Protein AF-A0A6J1QFR0-F1 (afdb_monomer_lite)

Structure (mmCIF, N/CA/C/O backbone):
data_AF-A0A6J1QFR0-F1
#
_entry.id   AF-A0A6J1QFR0-F1
#
loop_
_atom_site.group_PDB
_atom_site.id
_atom_site.type_symbol
_atom_site.label_atom_id
_atom_site.label_alt_id
_atom_site.label_comp_id
_atom_site.label_asym_id
_atom_site.label_entity_id
_atom_site.label_seq_id
_atom_site.pdbx_PDB_ins_code
_atom_site.Cartn_x
_atom_site.Cartn_y
_atom_site.Cartn_z
_atom_site.occupancy
_atom_site.B_iso_or_equiv
_atom_site.auth_seq_id
_atom_site.auth_comp_id
_atom_site.auth_asym_id
_atom_site.auth_atom_id
_atom_site.pdbx_PDB_model_num
ATOM 1 N N . ASP A 1 1 ? -15.006 -17.457 -10.671 1.00 64.94 1 ASP A N 1
ATOM 2 C CA . ASP A 1 1 ? -14.965 -17.081 -12.100 1.00 64.94 1 ASP A CA 1
ATOM 3 C C . ASP A 1 1 ? -15.641 -15.710 -12.279 1.00 64.94 1 ASP A C 1
ATOM 5 O O . ASP A 1 1 ? -16.395 -15.329 -11.389 1.00 64.94 1 ASP A O 1
ATOM 9 N N . PHE A 1 2 ? -15.383 -14.956 -13.356 1.00 66.06 2 PHE A N 1
ATOM 10 C CA . PHE A 1 2 ? -16.114 -13.715 -13.685 1.00 66.06 2 PHE A CA 1
ATOM 11 C C . PHE A 1 2 ? -17.615 -13.991 -13.832 1.00 66.06 2 PHE A C 1
ATOM 13 O O . PHE A 1 2 ? -18.441 -13.252 -13.300 1.00 66.06 2 PHE A O 1
ATOM 20 N N . ILE A 1 3 ? -17.955 -15.120 -14.464 1.00 67.00 3 ILE A N 1
ATOM 21 C CA . ILE A 1 3 ? -19.338 -15.596 -14.594 1.00 67.00 3 ILE A CA 1
ATOM 22 C C . ILE A 1 3 ? -19.947 -15.860 -13.208 1.00 67.00 3 ILE A C 1
ATOM 24 O O . ILE A 1 3 ? -21.065 -15.432 -12.932 1.00 67.00 3 ILE A O 1
ATOM 28 N N . ASP A 1 4 ? -19.201 -16.489 -12.295 1.00 65.88 4 ASP A N 1
ATOM 29 C CA . ASP A 1 4 ? -19.689 -16.717 -10.929 1.00 65.88 4 ASP A CA 1
ATOM 30 C C . ASP A 1 4 ? -19.917 -15.410 -10.165 1.00 65.88 4 ASP A C 1
ATOM 32 O O . ASP A 1 4 ? -20.894 -15.321 -9.421 1.00 65.88 4 ASP A O 1
ATOM 36 N N . TRP A 1 5 ? -19.039 -14.411 -10.337 1.00 73.94 5 TRP A N 1
ATOM 37 C CA . TRP A 1 5 ? -19.207 -13.107 -9.694 1.00 73.94 5 TRP A CA 1
ATOM 38 C C . TRP A 1 5 ? -20.457 -12.394 -10.213 1.00 73.94 5 TRP A C 1
ATOM 40 O O . TRP A 1 5 ? -21.237 -11.927 -9.393 1.00 73.94 5 TRP A O 1
ATOM 50 N N . ILE A 1 6 ? -20.720 -12.410 -11.527 1.00 69.31 6 ILE A N 1
ATOM 51 C CA . ILE A 1 6 ? -21.961 -11.856 -12.106 1.00 69.31 6 ILE A CA 1
ATOM 52 C C . ILE A 1 6 ? -23.209 -12.453 -11.441 1.00 69.31 6 ILE A C 1
ATOM 54 O O . ILE A 1 6 ? -24.205 -11.760 -11.241 1.00 69.31 6 ILE A O 1
ATOM 58 N N . HIS A 1 7 ? -23.177 -13.745 -11.110 1.00 67.81 7 HIS A N 1
ATOM 59 C CA . HIS A 1 7 ? -24.332 -14.433 -10.537 1.00 67.81 7 HIS A CA 1
ATOM 60 C C . HIS A 1 7 ? -24.460 -14.299 -9.015 1.00 67.81 7 HIS A C 1
ATOM 62 O O . HIS A 1 7 ? -25.572 -14.405 -8.497 1.00 67.81 7 HIS A O 1
ATOM 68 N N . HIS A 1 8 ? -23.357 -14.094 -8.290 1.00 70.50 8 HIS A N 1
ATOM 69 C CA . HIS A 1 8 ? -23.341 -14.199 -6.825 1.00 70.50 8 HIS A CA 1
ATOM 70 C C . HIS A 1 8 ? -22.800 -12.965 -6.102 1.00 70.50 8 HIS A C 1
ATOM 72 O O . HIS A 1 8 ? -22.813 -12.956 -4.868 1.00 70.50 8 HIS A O 1
ATOM 78 N N . ASP A 1 9 ? -22.305 -11.958 -6.828 1.00 65.00 9 ASP A N 1
ATOM 79 C CA . ASP A 1 9 ? -21.689 -10.743 -6.279 1.00 65.00 9 ASP A CA 1
ATOM 80 C C . ASP A 1 9 ? -20.560 -11.044 -5.272 1.00 65.00 9 ASP A C 1
ATOM 82 O O . ASP A 1 9 ? -20.284 -10.275 -4.348 1.00 65.00 9 ASP A O 1
ATOM 86 N N . LYS A 1 10 ? -19.932 -12.218 -5.404 1.00 62.59 10 LYS A N 1
ATOM 87 C CA . LYS A 1 10 ? -18.920 -12.731 -4.480 1.00 62.59 10 LYS A CA 1
ATOM 88 C C . LYS A 1 10 ? -17.806 -13.419 -5.240 1.00 62.59 10 LYS A C 1
ATOM 90 O O . LYS A 1 10 ? -18.039 -14.294 -6.070 1.00 62.59 10 LYS A O 1
ATOM 95 N N . ILE A 1 11 ? -16.577 -13.078 -4.877 1.00 60.84 11 ILE A N 1
ATOM 96 C CA . ILE A 1 11 ? -15.391 -13.796 -5.328 1.00 60.84 11 ILE A CA 1
ATOM 97 C C . ILE A 1 11 ? -15.247 -15.057 -4.462 1.00 60.84 11 ILE A C 1
ATOM 99 O O . ILE A 1 11 ? -14.782 -14.994 -3.325 1.00 60.84 11 ILE A O 1
ATOM 103 N N . ILE A 1 12 ? -15.672 -16.212 -4.981 1.00 55.75 12 ILE A N 1
ATOM 104 C CA . ILE A 1 12 ? -15.505 -17.507 -4.308 1.00 55.75 12 ILE A CA 1
ATOM 105 C C . ILE A 1 12 ? -14.224 -18.164 -4.830 1.00 55.75 12 ILE A C 1
ATOM 107 O O . ILE A 1 12 ? -14.178 -18.633 -5.965 1.00 55.75 12 ILE A O 1
ATOM 111 N N . PHE A 1 13 ? -13.190 -18.231 -3.990 1.00 53.62 13 PHE A N 1
ATOM 112 C CA . PHE A 1 13 ? -12.059 -19.136 -4.196 1.00 53.62 13 PHE A CA 1
ATOM 113 C C . PHE A 1 13 ? -12.099 -20.216 -3.119 1.00 53.62 13 PHE A C 1
ATOM 115 O O . PHE A 1 13 ? -12.084 -19.921 -1.925 1.00 53.62 13 PHE A O 1
ATOM 122 N N . THR A 1 14 ? -12.162 -21.478 -3.541 1.00 46.12 14 THR A N 1
ATOM 123 C CA . THR A 1 14 ? -11.972 -22.627 -2.654 1.00 46.12 14 THR A CA 1
ATOM 124 C C . THR A 1 14 ? -10.563 -22.556 -2.081 1.00 46.12 14 THR A C 1
ATOM 126 O O . THR A 1 14 ? -9.591 -22.627 -2.831 1.00 46.12 14 THR A O 1
ATOM 129 N N . SER A 1 15 ? -10.457 -22.384 -0.764 1.00 40.28 15 SER A N 1
ATOM 130 C CA . SER A 1 15 ? -9.191 -22.430 -0.039 1.00 40.28 15 SER A CA 1
ATOM 131 C C . SER A 1 15 ? -8.576 -23.816 -0.207 1.00 40.28 15 SER A C 1
ATOM 133 O O . SER A 1 15 ? -8.987 -24.762 0.467 1.00 40.28 15 SER A O 1
ATOM 135 N N . ALA A 1 16 ? -7.632 -23.945 -1.128 1.00 40.75 16 ALA A N 1
ATOM 136 C CA . ALA A 1 16 ? -6.853 -25.152 -1.284 1.00 40.75 16 ALA A CA 1
ATOM 137 C C . ALA A 1 16 ? -5.474 -24.929 -0.647 1.00 40.75 16 ALA A C 1
ATOM 139 O O . ALA A 1 16 ? -4.869 -23.859 -0.723 1.00 40.75 16 ALA A O 1
ATOM 140 N N . THR A 1 17 ? -5.090 -25.913 0.151 1.00 40.06 17 THR A N 1
ATOM 141 C CA . THR A 1 17 ? -4.096 -25.868 1.221 1.00 40.06 17 THR A CA 1
ATOM 142 C C . THR A 1 17 ? -2.681 -26.218 0.741 1.00 40.06 17 THR A C 1
ATOM 144 O O . THR A 1 17 ? -1.880 -26.721 1.530 1.00 40.06 17 THR A O 1
ATOM 147 N N . SER A 1 18 ? -2.321 -25.938 -0.521 1.00 41.81 18 SER A N 1
ATOM 148 C CA . SER A 1 18 ? -0.944 -26.108 -1.019 1.00 41.81 18 SER A CA 1
ATOM 149 C C . SER A 1 18 ? -0.271 -24.767 -1.376 1.00 41.81 18 SER A C 1
ATOM 151 O O . SER A 1 18 ? -0.534 -24.111 -2.381 1.00 41.81 18 SER A O 1
ATOM 153 N N . TYR A 1 19 ? 0.644 -24.353 -0.500 1.00 50.59 19 TYR A N 1
ATOM 154 C CA . TYR A 1 19 ? 1.119 -22.977 -0.282 1.00 50.59 19 TYR A CA 1
ATOM 155 C C . TYR A 1 19 ? 2.049 -22.343 -1.347 1.00 50.59 19 TYR A C 1
ATOM 157 O O . TYR A 1 19 ? 2.830 -21.464 -1.015 1.00 50.59 19 TYR A O 1
ATOM 165 N N . ASN A 1 20 ? 2.041 -22.755 -2.620 1.00 57.22 20 ASN A N 1
ATOM 166 C CA . ASN A 1 20 ? 2.814 -21.996 -3.629 1.00 57.22 20 ASN A CA 1
ATOM 167 C C . ASN A 1 20 ? 2.225 -22.079 -5.037 1.00 57.22 20 ASN A C 1
ATOM 169 O O . ASN A 1 20 ? 2.017 -21.058 -5.679 1.00 57.22 20 ASN A O 1
ATOM 173 N N . ILE A 1 21 ? 1.903 -23.281 -5.521 1.00 57.94 21 ILE A N 1
ATOM 174 C CA . ILE A 1 21 ? 1.356 -23.449 -6.879 1.00 57.94 21 ILE A CA 1
ATOM 175 C C . ILE A 1 21 ? -0.097 -22.965 -6.948 1.00 57.94 21 ILE A C 1
ATOM 177 O O . ILE A 1 21 ? -0.488 -22.320 -7.918 1.00 57.94 21 ILE A O 1
ATOM 181 N N . GLU A 1 22 ? -0.904 -23.243 -5.922 1.00 65.94 22 GLU A N 1
ATOM 182 C CA . GLU A 1 22 ? -2.290 -22.763 -5.873 1.00 65.94 22 GLU A CA 1
ATOM 183 C C . GLU A 1 22 ? -2.374 -21.262 -5.604 1.00 65.94 22 GLU A C 1
ATOM 185 O O . GLU A 1 22 ? -3.266 -20.604 -6.130 1.00 65.94 22 GLU A O 1
ATOM 190 N N . GLU A 1 23 ? -1.414 -20.706 -4.865 1.00 67.62 23 GLU A N 1
ATOM 191 C CA . GLU A 1 23 ? -1.298 -19.266 -4.632 1.00 67.62 23 GLU A CA 1
ATOM 192 C C . GLU A 1 23 ? -0.946 -18.509 -5.921 1.00 67.62 23 GLU A C 1
ATOM 194 O O . GLU A 1 23 ? -1.612 -17.531 -6.250 1.00 67.62 23 GLU A O 1
ATOM 199 N N . ILE A 1 24 ? 0.024 -19.003 -6.701 1.00 64.88 24 ILE A N 1
ATOM 200 C CA . ILE A 1 24 ? 0.378 -18.425 -8.010 1.00 64.88 24 ILE A CA 1
ATOM 201 C C . ILE A 1 24 ? -0.811 -18.517 -8.973 1.00 64.88 24 ILE A C 1
ATOM 203 O O . ILE A 1 24 ? -1.228 -17.513 -9.539 1.00 64.88 24 ILE A O 1
ATOM 207 N N . ARG A 1 25 ? -1.444 -19.694 -9.090 1.00 74.75 25 ARG A N 1
ATOM 208 C CA . ARG A 1 25 ? -2.638 -19.855 -9.942 1.00 74.75 25 ARG A CA 1
ATOM 209 C C . ARG A 1 25 ? -3.805 -18.982 -9.484 1.00 74.75 25 ARG A C 1
ATOM 211 O O . ARG A 1 25 ? -4.612 -18.561 -10.310 1.00 74.75 25 ARG A O 1
ATOM 218 N N . SER A 1 26 ? -3.931 -18.751 -8.180 1.00 80.00 26 SER A N 1
ATOM 219 C CA . SER A 1 26 ? -4.907 -17.820 -7.616 1.00 80.00 26 SER A CA 1
ATOM 220 C C . SER A 1 26 ? -4.595 -16.385 -8.032 1.00 80.00 26 SER A C 1
ATOM 222 O O . SER A 1 26 ? -5.522 -15.663 -8.391 1.00 80.00 26 SER A O 1
ATOM 224 N N . LEU A 1 27 ? -3.326 -15.973 -7.988 1.00 86.94 27 LEU A N 1
ATOM 225 C CA . LEU A 1 27 ? -2.907 -14.637 -8.398 1.00 86.94 27 LEU A CA 1
ATOM 226 C C . LEU A 1 27 ? -3.157 -14.410 -9.890 1.00 86.94 27 LEU A C 1
ATOM 228 O O . LEU A 1 27 ? -3.864 -13.467 -10.224 1.00 86.94 27 LEU A O 1
ATOM 232 N N . ASP A 1 28 ? -2.685 -15.299 -10.767 1.00 87.56 28 ASP A N 1
ATOM 233 C CA . ASP A 1 28 ? -2.874 -15.165 -12.222 1.00 87.56 28 ASP A CA 1
ATOM 234 C C . ASP A 1 28 ? -4.357 -15.004 -12.577 1.00 87.56 28 ASP A C 1
ATOM 236 O O . ASP A 1 28 ? -4.750 -14.138 -13.356 1.00 87.56 28 ASP A O 1
ATOM 240 N N . ARG A 1 29 ? -5.219 -15.804 -11.934 1.00 88.19 29 ARG A N 1
ATOM 241 C CA . ARG A 1 29 ? -6.674 -15.704 -12.097 1.00 88.19 29 ARG A CA 1
ATOM 242 C C . ARG A 1 29 ? -7.230 -14.370 -11.610 1.00 88.19 29 ARG A C 1
ATOM 244 O O . ARG A 1 29 ? -8.148 -13.857 -12.241 1.00 88.19 29 ARG A O 1
ATOM 251 N N . LEU A 1 30 ? -6.728 -13.834 -10.497 1.00 90.12 30 LEU A N 1
ATOM 252 C CA . LEU A 1 30 ? -7.142 -12.524 -9.990 1.00 90.12 30 LEU A CA 1
ATOM 253 C C . LEU A 1 30 ? -6.718 -11.396 -10.932 1.00 90.12 30 LEU A C 1
ATOM 255 O O . LEU A 1 30 ? -7.505 -10.478 -11.136 1.00 90.12 30 LEU A O 1
ATOM 259 N N . LEU A 1 31 ? -5.525 -11.475 -11.523 1.00 93.69 31 LEU A N 1
ATOM 260 C CA . LEU A 1 31 ? -5.036 -10.475 -12.475 1.00 93.69 31 LEU A CA 1
ATOM 261 C C . LEU A 1 31 ? -5.840 -10.502 -13.781 1.00 93.69 31 LEU A C 1
ATOM 263 O O . LEU A 1 31 ? -6.315 -9.456 -14.210 1.00 93.69 31 LEU A O 1
ATOM 267 N N . ILE A 1 32 ? -6.123 -11.688 -14.330 1.00 93.38 32 ILE A N 1
ATOM 268 C CA . ILE A 1 32 ? -7.016 -11.831 -15.497 1.00 93.38 32 ILE A CA 1
ATOM 269 C C . ILE A 1 32 ? -8.414 -11.291 -15.175 1.00 93.38 32 ILE A C 1
ATOM 271 O O . ILE A 1 32 ? -9.036 -10.593 -15.974 1.00 93.38 32 ILE A O 1
ATOM 275 N N . LEU A 1 33 ? -8.933 -11.601 -13.984 1.00 92.88 33 LEU A N 1
ATOM 276 C CA . LEU A 1 33 ? -10.232 -11.095 -13.551 1.00 92.88 33 LEU A CA 1
ATOM 277 C C . LEU A 1 33 ? -10.226 -9.565 -13.412 1.00 92.88 33 LEU A C 1
ATOM 279 O O . LEU A 1 33 ? -11.239 -8.932 -13.704 1.00 92.88 33 LEU A O 1
ATOM 283 N N . LEU A 1 34 ? -9.097 -8.976 -13.007 1.00 95.19 34 LEU A N 1
ATOM 284 C CA . LEU A 1 34 ? -8.917 -7.531 -12.922 1.00 95.19 34 LEU A CA 1
ATOM 285 C C . LEU A 1 34 ? -8.986 -6.891 -14.310 1.00 95.19 34 LEU A C 1
ATOM 287 O O . LEU A 1 34 ? -9.763 -5.957 -14.499 1.00 95.19 34 LEU A O 1
ATOM 291 N N . GLU A 1 35 ? -8.262 -7.436 -15.287 1.00 96.19 35 GLU A N 1
ATOM 292 C CA . GLU A 1 35 ? -8.309 -6.984 -16.684 1.00 96.19 35 GLU A CA 1
ATOM 293 C C . GLU A 1 35 ? -9.733 -7.045 -17.247 1.00 96.19 35 GLU A C 1
ATOM 295 O O . GLU A 1 35 ? -10.229 -6.060 -17.796 1.00 96.19 35 GLU A O 1
ATOM 300 N N . LEU A 1 36 ? -10.427 -8.173 -17.047 1.00 94.75 36 LEU A N 1
ATOM 301 C CA . LEU A 1 36 ? -11.819 -8.331 -17.474 1.00 94.75 36 LEU A CA 1
ATOM 302 C C . LEU A 1 36 ? -12.739 -7.328 -16.771 1.00 94.75 36 LEU A C 1
ATOM 304 O O . LEU A 1 36 ? -13.590 -6.721 -17.416 1.00 94.75 36 LEU A O 1
ATOM 308 N N . SER A 1 37 ? -12.566 -7.113 -15.466 1.00 93.94 37 SER A N 1
ATOM 309 C CA . SER A 1 37 ? -13.388 -6.154 -14.721 1.00 93.94 37 SER A CA 1
ATOM 310 C C . SER A 1 37 ? -13.214 -4.719 -15.218 1.00 93.94 37 SER A C 1
ATOM 312 O O . SER A 1 37 ? -14.202 -3.994 -15.306 1.00 93.94 37 SER A O 1
ATOM 314 N N . VAL A 1 38 ? -12.003 -4.326 -15.625 1.00 95.12 38 VAL A N 1
ATOM 315 C CA . VAL A 1 38 ? -11.746 -3.026 -16.264 1.00 95.12 38 VAL A CA 1
ATOM 316 C C . VAL A 1 38 ? -12.360 -2.972 -17.659 1.00 95.12 38 VAL A C 1
ATOM 318 O O . VAL A 1 38 ? -13.050 -2.006 -17.981 1.00 95.12 38 VAL A O 1
ATOM 321 N N . LEU A 1 39 ? -12.182 -4.024 -18.465 1.00 95.69 39 LEU A N 1
ATOM 322 C CA . LEU A 1 39 ? -12.746 -4.118 -19.815 1.00 95.69 39 LEU A CA 1
ATOM 323 C C . LEU A 1 39 ? -14.277 -3.982 -19.816 1.00 95.69 39 LEU A C 1
ATOM 325 O O . LEU A 1 39 ? -14.842 -3.326 -20.690 1.00 95.69 39 LEU A O 1
ATOM 329 N N . PHE A 1 40 ? -14.941 -4.581 -18.827 1.00 94.19 40 PHE A N 1
ATOM 330 C CA . PHE A 1 40 ? -16.393 -4.530 -18.652 1.00 94.19 40 PHE A CA 1
ATOM 331 C C . PHE A 1 40 ? -16.865 -3.413 -17.703 1.00 94.19 40 PHE A C 1
ATOM 333 O O . PHE A 1 40 ? -18.031 -3.418 -17.311 1.00 94.19 40 PHE A O 1
ATOM 340 N N . ALA A 1 41 ? -15.994 -2.466 -17.328 1.00 93.56 41 ALA A N 1
ATOM 341 C CA . ALA A 1 41 ? -16.311 -1.314 -16.471 1.00 93.56 41 ALA A CA 1
ATOM 342 C C . ALA A 1 41 ? -17.058 -1.687 -15.170 1.00 93.56 41 ALA A C 1
ATOM 344 O O . ALA A 1 41 ? -18.069 -1.093 -14.795 1.00 93.56 41 ALA A O 1
ATOM 345 N N . THR A 1 42 ? -16.582 -2.733 -14.498 1.00 93.38 42 THR A N 1
ATOM 346 C CA . THR A 1 42 ? -17.202 -3.306 -13.302 1.00 93.38 42 THR A CA 1
ATOM 347 C C . THR A 1 42 ? -16.511 -2.794 -12.033 1.00 93.38 42 THR A C 1
ATOM 349 O O . THR A 1 42 ? -15.739 -3.514 -11.399 1.00 93.38 42 THR A O 1
ATOM 352 N N . ASP A 1 43 ? -16.805 -1.552 -11.639 1.00 91.94 43 ASP A N 1
ATOM 353 C CA . ASP A 1 43 ? -16.107 -0.842 -10.547 1.00 91.94 43 ASP A CA 1
ATOM 354 C C . ASP A 1 43 ? -16.079 -1.607 -9.216 1.00 91.94 43 ASP A C 1
ATOM 356 O O . ASP A 1 43 ? -15.043 -1.687 -8.558 1.00 91.94 43 ASP A O 1
ATOM 360 N N . LYS A 1 44 ? -17.200 -2.232 -8.837 1.00 90.94 44 LYS A N 1
ATOM 361 C CA . LYS A 1 44 ? -17.295 -3.031 -7.604 1.00 90.94 44 LYS A CA 1
ATOM 362 C C . LYS A 1 44 ? -16.337 -4.226 -7.620 1.00 90.94 44 LYS A C 1
ATOM 364 O O . LYS A 1 44 ? -15.697 -4.516 -6.617 1.00 90.94 44 LYS A O 1
ATOM 369 N N . LEU A 1 45 ? -16.209 -4.899 -8.764 1.00 90.44 45 LEU A N 1
ATOM 370 C CA . LEU A 1 45 ? -15.297 -6.030 -8.908 1.00 90.44 45 LEU A CA 1
ATOM 371 C C . LEU A 1 45 ? -13.833 -5.568 -8.895 1.00 90.44 45 LEU A C 1
ATOM 373 O O . LEU A 1 45 ? -13.003 -6.214 -8.260 1.00 90.44 45 LEU A O 1
ATOM 377 N N . ILE A 1 46 ? -13.526 -4.430 -9.528 1.00 93.94 46 ILE A N 1
ATOM 378 C CA . ILE A 1 46 ? -12.196 -3.804 -9.449 1.00 93.94 46 ILE A CA 1
ATOM 379 C C . ILE A 1 46 ? -11.841 -3.521 -7.983 1.00 93.94 46 ILE A C 1
ATOM 381 O O . ILE A 1 46 ? -10.727 -3.821 -7.543 1.00 93.94 46 ILE A O 1
ATOM 385 N N . GLU A 1 47 ? -12.788 -2.980 -7.211 1.00 92.69 47 GLU A N 1
ATOM 386 C CA . GLU A 1 47 ? -12.604 -2.703 -5.788 1.00 92.69 47 GLU A CA 1
ATOM 387 C C . GLU A 1 47 ? -12.378 -3.985 -4.969 1.00 92.69 47 GLU A C 1
ATOM 389 O O . GLU A 1 47 ? -11.426 -4.041 -4.183 1.00 92.69 47 GLU A O 1
ATOM 394 N N . ASP A 1 48 ? -13.207 -5.013 -5.173 1.00 89.19 48 ASP A N 1
ATOM 395 C CA . ASP A 1 48 ? -13.115 -6.299 -4.471 1.00 89.19 48 ASP A CA 1
ATOM 396 C C . ASP A 1 48 ? -11.771 -6.998 -4.743 1.00 89.19 48 ASP A C 1
ATOM 398 O O . ASP A 1 48 ? -11.122 -7.512 -3.825 1.00 89.19 48 ASP A O 1
ATOM 402 N N . ILE A 1 49 ? -11.317 -6.996 -6.002 1.00 92.12 49 ILE A N 1
ATOM 403 C CA . ILE A 1 49 ? -10.022 -7.576 -6.383 1.00 92.12 49 ILE A CA 1
ATOM 404 C C . ILE A 1 49 ? -8.878 -6.755 -5.790 1.00 92.12 49 ILE A C 1
ATOM 406 O O . ILE A 1 49 ? -7.936 -7.335 -5.251 1.00 92.12 49 ILE A O 1
ATOM 410 N N . THR A 1 50 ? -8.964 -5.423 -5.834 1.00 93.75 50 THR A N 1
ATOM 411 C CA . THR A 1 50 ? -7.945 -4.538 -5.247 1.00 93.75 50 THR A CA 1
ATOM 412 C C . THR A 1 50 ? -7.794 -4.786 -3.745 1.00 93.75 50 THR A C 1
ATOM 414 O O . THR A 1 50 ? -6.672 -4.948 -3.265 1.00 93.75 50 THR A O 1
ATOM 417 N N . ASP A 1 51 ? -8.904 -4.889 -3.003 1.00 90.06 51 ASP A N 1
ATOM 418 C CA . ASP A 1 51 ? -8.891 -5.207 -1.566 1.00 90.06 51 ASP A CA 1
ATOM 419 C C . ASP A 1 51 ? -8.289 -6.598 -1.306 1.00 90.06 51 ASP A C 1
ATOM 421 O O . ASP A 1 51 ? -7.471 -6.777 -0.399 1.00 90.06 51 ASP A O 1
ATOM 425 N N . ARG A 1 52 ? -8.615 -7.587 -2.148 1.00 88.69 52 ARG A N 1
ATOM 426 C CA . ARG A 1 52 ? -8.047 -8.936 -2.037 1.00 88.69 52 ARG A CA 1
ATOM 427 C C . ARG A 1 52 ? -6.537 -8.956 -2.285 1.00 88.69 52 ARG A C 1
ATOM 429 O O . ARG A 1 52 ? -5.819 -9.632 -1.543 1.00 88.69 52 ARG A O 1
ATOM 436 N N . LEU A 1 53 ? -6.063 -8.234 -3.300 1.00 92.50 53 LEU A N 1
ATOM 437 C CA . LEU A 1 53 ? -4.641 -8.108 -3.621 1.00 92.50 53 LEU A CA 1
ATOM 438 C C . LEU A 1 53 ? -3.885 -7.402 -2.492 1.00 92.50 53 LEU A C 1
ATOM 440 O O . LEU A 1 53 ? -2.859 -7.919 -2.051 1.00 92.50 53 LEU A O 1
ATOM 444 N N . GLU A 1 54 ? -4.420 -6.295 -1.962 1.00 91.88 54 GLU A N 1
ATOM 445 C CA . GLU A 1 54 ? -3.811 -5.565 -0.841 1.00 91.88 54 GLU A CA 1
ATOM 446 C C . GLU A 1 54 ? -3.610 -6.462 0.389 1.00 91.88 54 GLU A C 1
ATOM 448 O O . GLU A 1 54 ? -2.564 -6.412 1.037 1.00 91.88 54 GLU A O 1
ATOM 453 N N . ARG A 1 55 ? -4.598 -7.306 0.707 1.00 86.69 55 ARG A N 1
ATOM 454 C CA . ARG A 1 55 ? -4.565 -8.166 1.901 1.00 86.69 55 ARG A CA 1
ATOM 455 C C . ARG A 1 55 ? -3.628 -9.364 1.793 1.00 86.69 55 ARG A C 1
ATOM 457 O O . ARG A 1 55 ? -3.186 -9.858 2.826 1.00 86.69 55 ARG A O 1
ATOM 464 N N . HIS A 1 56 ? -3.395 -9.883 0.588 1.00 84.62 56 HIS A N 1
ATOM 465 C CA . HIS A 1 56 ? -2.812 -11.223 0.438 1.00 84.62 56 HIS A CA 1
ATOM 466 C C . HIS A 1 56 ? -1.643 -11.322 -0.538 1.00 84.62 56 HIS A C 1
ATOM 468 O O . HIS A 1 56 ? -0.845 -12.240 -0.396 1.00 84.62 56 HIS A O 1
ATOM 474 N N . PHE A 1 57 ? -1.512 -10.403 -1.496 1.00 85.75 57 PHE A N 1
ATOM 475 C CA . PHE A 1 57 ? -0.564 -10.548 -2.607 1.00 85.75 57 PHE A CA 1
ATOM 476 C C . PHE A 1 57 ? 0.463 -9.408 -2.703 1.00 85.75 57 PHE A C 1
ATOM 478 O O . PHE A 1 57 ? 1.297 -9.409 -3.605 1.00 85.75 57 PHE A O 1
ATOM 485 N N . MET A 1 58 ? 0.480 -8.482 -1.735 1.00 89.62 58 MET A N 1
ATOM 486 C CA . MET A 1 58 ? 1.475 -7.402 -1.598 1.00 89.62 58 MET A CA 1
ATOM 487 C C . MET A 1 58 ? 2.836 -7.900 -1.069 1.00 89.62 58 MET A C 1
ATOM 489 O O . MET A 1 58 ? 3.375 -7.408 -0.076 1.00 89.62 58 MET A O 1
ATOM 493 N N . SER A 1 59 ? 3.392 -8.917 -1.728 1.00 90.62 59 SER A N 1
ATOM 494 C CA . SER A 1 59 ? 4.694 -9.522 -1.430 1.00 90.62 59 SER A CA 1
ATOM 495 C C . SER A 1 59 ? 5.732 -9.132 -2.496 1.00 90.62 59 SER A C 1
ATOM 497 O O . SER A 1 59 ? 5.366 -9.063 -3.672 1.00 90.62 59 SER A O 1
ATOM 499 N N . PRO A 1 60 ? 7.026 -8.951 -2.143 1.00 93.69 60 PRO A N 1
ATOM 500 C CA . PRO A 1 60 ? 8.102 -8.624 -3.085 1.00 93.69 60 PRO A CA 1
ATOM 501 C C . PRO A 1 60 ? 8.151 -9.527 -4.316 1.00 93.69 60 PRO A C 1
ATOM 503 O O . PRO A 1 60 ? 8.494 -9.074 -5.400 1.00 93.69 60 PRO A O 1
ATOM 506 N N . LYS A 1 61 ? 7.736 -10.788 -4.160 1.00 91.94 61 LYS A N 1
ATOM 507 C CA . LYS A 1 61 ? 7.709 -11.786 -5.230 1.00 91.94 61 LYS A CA 1
ATOM 508 C C . LYS A 1 61 ? 6.826 -11.401 -6.425 1.00 91.94 61 LYS A C 1
ATOM 510 O O . LYS A 1 61 ? 7.146 -11.800 -7.533 1.00 91.94 61 LYS A O 1
ATOM 515 N N . TYR A 1 62 ? 5.726 -10.680 -6.201 1.00 92.00 62 TYR A N 1
ATOM 516 C CA . TYR A 1 62 ? 4.695 -10.429 -7.225 1.00 92.00 62 TYR A CA 1
ATOM 517 C C . TYR A 1 62 ? 4.421 -8.941 -7.467 1.00 92.00 62 TYR A C 1
ATOM 519 O O . TYR A 1 62 ? 3.698 -8.563 -8.385 1.00 92.00 62 TYR A O 1
ATOM 527 N N . VAL A 1 63 ? 4.943 -8.077 -6.600 1.00 95.88 63 VAL A N 1
ATOM 528 C CA . VAL A 1 63 ? 4.527 -6.676 -6.524 1.00 95.88 63 VAL A CA 1
ATOM 529 C C . VAL A 1 63 ? 4.884 -5.862 -7.771 1.00 95.88 63 VAL A C 1
ATOM 531 O O . VAL A 1 63 ? 4.134 -4.954 -8.125 1.00 95.88 63 VAL A O 1
ATOM 534 N N . ILE A 1 64 ? 5.985 -6.189 -8.458 1.00 97.06 64 ILE A N 1
ATOM 535 C CA . ILE A 1 64 ? 6.370 -5.506 -9.700 1.00 97.06 64 ILE A CA 1
ATOM 536 C C . ILE A 1 64 ? 5.328 -5.776 -10.790 1.00 97.06 64 ILE A C 1
ATOM 538 O O . ILE A 1 64 ? 4.846 -4.828 -11.405 1.00 97.06 64 ILE A O 1
ATOM 542 N N . ASP A 1 65 ? 4.908 -7.029 -10.962 1.00 95.44 65 ASP A N 1
ATOM 543 C CA . ASP A 1 65 ? 3.911 -7.404 -11.971 1.00 95.44 65 ASP A CA 1
ATOM 544 C C . ASP A 1 65 ? 2.558 -6.747 -11.679 1.00 95.44 65 ASP A C 1
ATOM 546 O O . ASP A 1 65 ? 1.951 -6.129 -12.556 1.00 95.44 65 ASP A O 1
ATOM 550 N N . ILE A 1 66 ? 2.127 -6.783 -10.410 1.00 97.12 66 ILE A N 1
ATOM 551 C CA . ILE A 1 66 ? 0.904 -6.106 -9.952 1.00 97.12 66 ILE A CA 1
ATOM 552 C C . ILE A 1 66 ? 0.990 -4.599 -10.230 1.00 97.12 66 ILE A C 1
ATOM 554 O O . ILE A 1 66 ? 0.017 -3.995 -10.682 1.00 97.12 66 ILE A O 1
ATOM 558 N N . TRP A 1 67 ? 2.150 -3.982 -9.986 1.00 97.94 67 TRP A N 1
ATOM 559 C CA . TRP A 1 67 ? 2.364 -2.557 -10.223 1.00 97.94 67 TRP A CA 1
ATOM 560 C C . TRP A 1 67 ? 2.263 -2.175 -11.695 1.00 97.94 67 TRP A C 1
ATOM 562 O O . TRP A 1 67 ? 1.591 -1.191 -12.026 1.00 97.94 67 TRP A O 1
ATOM 572 N N . LEU A 1 68 ? 2.921 -2.934 -12.569 1.00 97.50 68 LEU A N 1
ATOM 573 C CA . LEU A 1 68 ? 2.909 -2.678 -14.004 1.00 97.50 68 LEU A CA 1
ATOM 574 C C . LEU A 1 68 ? 1.499 -2.842 -14.574 1.00 97.50 68 LEU A C 1
ATOM 576 O O . LEU A 1 68 ? 1.019 -1.923 -15.243 1.00 97.50 68 LEU A O 1
ATOM 580 N N . LEU A 1 69 ? 0.808 -3.929 -14.215 1.00 97.69 69 LEU A N 1
ATOM 581 C CA . LEU A 1 69 ? -0.566 -4.176 -14.649 1.00 97.69 69 LEU A CA 1
ATOM 582 C C . LEU A 1 69 ? -1.521 -3.086 -14.153 1.00 97.69 69 LEU A C 1
ATOM 584 O O . LEU A 1 69 ? -2.289 -2.521 -14.927 1.00 97.69 69 LEU A O 1
ATOM 588 N N . ALA A 1 70 ? -1.455 -2.727 -12.868 1.00 97.81 70 ALA A N 1
ATOM 589 C CA . ALA A 1 70 ? -2.310 -1.680 -12.312 1.00 97.81 70 ALA A CA 1
ATOM 590 C C . ALA A 1 70 ? -2.077 -0.321 -12.986 1.00 97.81 70 ALA A C 1
ATOM 592 O O . ALA A 1 70 ? -3.008 0.474 -13.128 1.00 97.81 70 ALA A O 1
ATOM 593 N N . GLN A 1 71 ? -0.841 -0.038 -13.407 1.00 96.94 71 GLN A N 1
ATOM 594 C CA . GLN A 1 71 ? -0.537 1.167 -14.164 1.00 96.94 71 GLN A CA 1
ATOM 595 C C . GLN A 1 71 ? -1.120 1.126 -15.579 1.00 96.94 71 GLN A C 1
ATOM 597 O O . GLN A 1 71 ? -1.646 2.143 -16.028 1.00 96.94 71 GLN A O 1
ATOM 602 N N . GLU A 1 72 ? -1.013 -0.006 -16.271 1.00 97.38 72 GLU A N 1
ATOM 603 C CA . GLU A 1 72 ? -1.586 -0.203 -17.606 1.00 97.38 72 GLU A CA 1
ATOM 604 C C . GLU A 1 72 ? -3.112 -0.063 -17.590 1.00 97.38 72 GLU A C 1
ATOM 606 O O . GLU A 1 72 ? -3.679 0.675 -18.393 1.00 97.38 72 GLU A O 1
ATOM 611 N N . LEU A 1 73 ? -3.758 -0.673 -16.596 1.00 97.56 73 LEU A N 1
ATOM 612 C CA . LEU A 1 73 ? -5.203 -0.611 -16.380 1.00 97.56 73 LEU A CA 1
ATOM 613 C C . LEU A 1 73 ? -5.687 0.710 -15.750 1.00 97.56 73 LEU A C 1
ATOM 615 O O . LEU A 1 73 ? -6.885 0.895 -15.550 1.00 97.56 73 LEU A O 1
ATOM 619 N N . ASN A 1 74 ? -4.775 1.631 -15.419 1.00 96.88 74 ASN A N 1
ATOM 620 C CA . ASN A 1 74 ? -5.063 2.911 -14.762 1.00 96.88 74 ASN A CA 1
ATOM 621 C C . ASN A 1 74 ? -5.806 2.793 -13.408 1.00 96.88 74 ASN A C 1
ATOM 623 O O . ASN A 1 74 ? -6.577 3.672 -13.013 1.00 96.88 74 ASN A O 1
ATOM 627 N N . ILE A 1 75 ? -5.538 1.727 -12.650 1.00 97.44 75 ILE A N 1
ATOM 628 C CA . ILE A 1 75 ? -6.091 1.502 -11.307 1.00 97.44 75 ILE A CA 1
ATOM 629 C C . ILE A 1 75 ? -5.170 2.172 -10.282 1.00 97.44 75 ILE A C 1
ATOM 631 O O . ILE A 1 75 ? -4.268 1.555 -9.712 1.00 97.44 75 ILE A O 1
ATOM 635 N N . ASN A 1 76 ? -5.391 3.471 -10.062 1.00 96.94 76 ASN A N 1
ATOM 636 C CA . ASN A 1 76 ? -4.503 4.329 -9.267 1.00 96.94 76 ASN A CA 1
ATOM 637 C C . ASN A 1 76 ? -4.200 3.777 -7.864 1.00 96.94 76 ASN A C 1
ATOM 639 O O . ASN A 1 76 ? -3.039 3.739 -7.471 1.00 96.94 76 ASN A O 1
ATOM 643 N N . VAL A 1 77 ? -5.219 3.308 -7.133 1.00 96.50 77 VAL A N 1
ATOM 644 C CA . VAL A 1 77 ? -5.047 2.795 -5.761 1.00 96.50 77 VAL A CA 1
ATOM 645 C C . VAL A 1 77 ? -4.125 1.577 -5.742 1.00 96.50 77 VAL A C 1
ATOM 647 O O . VAL A 1 77 ? -3.163 1.554 -4.979 1.00 96.50 77 VAL A O 1
ATOM 650 N N . LEU A 1 78 ? -4.376 0.589 -6.607 1.00 97.50 78 LEU A N 1
ATOM 651 C CA . LEU A 1 78 ? -3.561 -0.623 -6.674 1.00 97.50 78 LEU A CA 1
ATOM 652 C C . LEU A 1 78 ? -2.130 -0.310 -7.120 1.00 97.50 78 LEU A C 1
ATOM 654 O O . LEU A 1 78 ? -1.189 -0.808 -6.509 1.00 97.50 78 LEU A O 1
ATOM 658 N N . ARG A 1 79 ? -1.976 0.570 -8.119 1.00 97.62 79 ARG A N 1
ATOM 659 C CA . ARG A 1 79 ? -0.674 1.045 -8.606 1.00 97.62 79 ARG A CA 1
ATOM 660 C C . ARG A 1 79 ? 0.140 1.696 -7.492 1.00 97.62 79 ARG A C 1
ATOM 662 O O . ARG A 1 79 ? 1.347 1.474 -7.403 1.00 97.62 79 ARG A O 1
ATOM 669 N N . ASP A 1 80 ? -0.494 2.544 -6.690 1.00 97.00 80 ASP A N 1
ATOM 670 C CA . ASP A 1 80 ? 0.193 3.297 -5.645 1.00 97.00 80 ASP A CA 1
ATOM 671 C C . ASP A 1 80 ? 0.533 2.388 -4.453 1.00 97.00 80 ASP A C 1
ATOM 673 O O . ASP A 1 80 ? 1.639 2.490 -3.924 1.00 97.00 80 ASP A O 1
ATOM 677 N N . LEU A 1 81 ? -0.347 1.440 -4.099 1.00 96.56 81 LEU A N 1
ATOM 678 C CA . LEU A 1 81 ? -0.072 0.397 -3.101 1.00 96.56 81 LEU A CA 1
ATOM 679 C C . LEU A 1 81 ? 1.137 -0.458 -3.495 1.00 96.56 81 LEU A C 1
ATOM 681 O O . LEU A 1 81 ? 2.081 -0.596 -2.719 1.00 96.56 81 LEU A O 1
ATOM 685 N N . SER A 1 82 ? 1.126 -1.012 -4.707 1.00 97.19 82 SER A N 1
ATOM 686 C CA . SER A 1 82 ? 2.195 -1.888 -5.184 1.00 97.19 82 SER A CA 1
ATOM 687 C C . SER A 1 82 ? 3.515 -1.130 -5.320 1.00 97.19 82 SER A C 1
ATOM 689 O O . SER A 1 82 ? 4.551 -1.610 -4.868 1.00 97.19 82 SER A O 1
ATOM 691 N N . LEU A 1 83 ? 3.491 0.101 -5.848 1.00 97.06 83 LEU A N 1
ATOM 692 C CA . LEU A 1 83 ? 4.689 0.938 -5.900 1.00 97.06 83 LEU A CA 1
ATOM 693 C C . LEU A 1 83 ? 5.230 1.212 -4.493 1.00 97.06 83 LEU A C 1
ATOM 695 O O . LEU A 1 83 ? 6.435 1.127 -4.281 1.00 97.06 83 LEU A O 1
ATOM 699 N N . ALA A 1 84 ? 4.372 1.512 -3.519 1.00 95.62 84 ALA A N 1
ATOM 700 C CA . ALA A 1 84 ? 4.816 1.771 -2.155 1.00 95.62 84 ALA A CA 1
ATOM 701 C C . ALA A 1 84 ? 5.491 0.545 -1.509 1.00 95.62 84 ALA A C 1
ATOM 703 O O . ALA A 1 84 ? 6.490 0.703 -0.803 1.00 95.62 84 ALA A O 1
ATOM 704 N N . VAL A 1 85 ? 5.019 -0.667 -1.813 1.00 95.44 85 VAL A N 1
ATOM 705 C CA . VAL A 1 85 ? 5.668 -1.922 -1.398 1.00 95.44 85 VAL A CA 1
ATOM 706 C C . VAL A 1 85 ? 7.017 -2.112 -2.100 1.00 95.44 85 VAL A C 1
ATOM 708 O O . VAL A 1 85 ? 7.995 -2.424 -1.419 1.00 95.44 85 VAL A O 1
ATOM 711 N N . CYS A 1 86 ? 7.112 -1.853 -3.414 1.00 96.56 86 CYS A N 1
ATOM 712 C CA . CYS A 1 86 ? 8.395 -1.871 -4.134 1.00 96.56 86 CYS A CA 1
ATOM 713 C C . CYS A 1 86 ? 9.419 -0.926 -3.493 1.00 96.56 86 CYS A C 1
ATOM 715 O O . CYS A 1 86 ? 10.603 -1.237 -3.432 1.00 96.56 86 CYS A O 1
ATOM 717 N N . LEU A 1 87 ? 8.967 0.235 -3.014 1.00 94.44 87 LEU A N 1
ATOM 718 C CA . LEU A 1 87 ? 9.831 1.239 -2.401 1.00 94.44 87 LEU A CA 1
ATOM 719 C C . LEU A 1 87 ? 10.280 0.857 -0.984 1.00 94.44 87 LEU A C 1
ATOM 721 O O . LEU A 1 87 ? 11.439 1.095 -0.649 1.00 94.44 87 LEU A O 1
ATOM 725 N N . ASP A 1 88 ? 9.404 0.281 -0.149 1.00 92.94 88 ASP A N 1
ATOM 726 C CA . ASP A 1 88 ? 9.766 -0.094 1.233 1.00 92.94 88 ASP A CA 1
ATOM 727 C C . ASP A 1 88 ? 10.624 -1.363 1.308 1.00 92.94 88 ASP A C 1
ATOM 729 O O . ASP A 1 88 ? 11.479 -1.461 2.192 1.00 92.94 88 ASP A O 1
ATOM 733 N N . ARG A 1 89 ? 10.390 -2.320 0.400 1.00 93.38 89 ARG A N 1
ATOM 734 C CA . ARG A 1 89 ? 11.031 -3.647 0.380 1.00 93.38 89 ARG A CA 1
ATOM 735 C C . ARG A 1 89 ? 11.894 -3.858 -0.863 1.00 93.38 89 ARG A C 1
ATOM 737 O O . ARG A 1 89 ? 11.979 -4.975 -1.361 1.00 93.38 89 ARG A O 1
ATOM 744 N N . PHE A 1 90 ? 12.516 -2.791 -1.367 1.00 94.62 90 PHE A N 1
ATOM 745 C CA . PHE A 1 90 ? 13.307 -2.839 -2.598 1.00 94.62 90 PHE A CA 1
ATOM 746 C C . PHE A 1 90 ? 14.401 -3.910 -2.556 1.00 94.62 90 PHE A C 1
ATOM 748 O O . PHE A 1 90 ? 14.515 -4.693 -3.490 1.00 94.62 90 PHE A O 1
ATOM 755 N N . ASP A 1 91 ? 15.126 -3.998 -1.438 1.00 92.31 91 ASP A N 1
ATOM 756 C CA . ASP A 1 91 ? 16.199 -4.982 -1.228 1.00 92.31 91 ASP A CA 1
ATOM 757 C C . ASP A 1 91 ? 15.708 -6.449 -1.278 1.00 92.31 91 ASP A C 1
ATOM 759 O O . ASP A 1 91 ? 16.510 -7.376 -1.362 1.00 92.31 91 ASP A O 1
ATOM 763 N N . GLU A 1 92 ? 14.394 -6.681 -1.192 1.00 95.06 92 GLU A N 1
ATOM 764 C CA . GLU A 1 92 ? 13.770 -8.009 -1.240 1.00 95.06 92 GLU A CA 1
ATOM 765 C C . GLU A 1 92 ? 13.134 -8.324 -2.605 1.00 95.06 92 GLU A C 1
ATOM 767 O O . GLU A 1 92 ? 12.583 -9.413 -2.792 1.00 95.06 92 GLU A O 1
ATOM 772 N N . 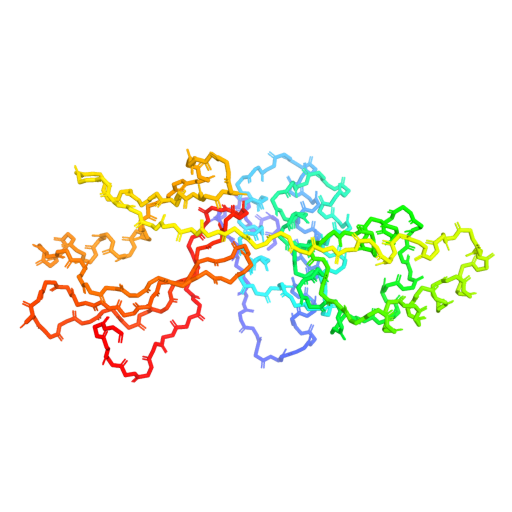LEU A 1 93 ? 13.149 -7.373 -3.545 1.00 96.06 93 LEU A N 1
ATOM 773 C CA . LEU A 1 93 ? 12.565 -7.558 -4.869 1.00 96.06 93 LEU A CA 1
ATOM 774 C C . LEU A 1 93 ? 13.408 -8.532 -5.711 1.00 96.06 93 LEU A C 1
ATOM 776 O O . LEU A 1 93 ? 14.639 -8.499 -5.645 1.00 96.06 93 LEU A O 1
ATOM 780 N N . PRO A 1 94 ? 12.775 -9.376 -6.546 1.00 95.56 94 PRO A N 1
ATOM 781 C CA . PRO A 1 94 ? 13.499 -10.229 -7.479 1.00 95.56 94 PRO A CA 1
ATOM 782 C C . PRO A 1 94 ? 14.326 -9.398 -8.466 1.00 95.56 94 PRO A C 1
ATOM 784 O O . PRO A 1 94 ? 13.787 -8.538 -9.167 1.00 95.56 94 PRO A O 1
ATOM 787 N N . LEU A 1 95 ? 15.629 -9.687 -8.547 1.00 95.19 95 LEU A N 1
ATOM 788 C CA . LEU A 1 95 ? 16.551 -8.998 -9.454 1.00 95.19 95 LEU A CA 1
ATOM 789 C C . LEU A 1 95 ? 16.105 -9.115 -10.914 1.00 95.19 95 LEU A C 1
ATOM 791 O O . LEU A 1 95 ? 16.100 -8.111 -11.620 1.00 95.19 95 LEU A O 1
ATOM 795 N N . ASP A 1 96 ? 15.692 -10.313 -11.333 1.00 95.31 96 ASP A N 1
ATOM 796 C CA . ASP A 1 96 ? 15.241 -10.581 -12.701 1.00 95.31 96 ASP A CA 1
ATOM 797 C C . ASP A 1 96 ? 14.070 -9.659 -13.073 1.00 95.31 96 ASP A C 1
ATOM 799 O O . ASP A 1 96 ? 14.116 -8.960 -14.080 1.00 95.31 96 ASP A O 1
ATOM 803 N N . SER A 1 97 ? 13.066 -9.545 -12.197 1.00 95.81 97 SER A N 1
ATOM 804 C CA . SER A 1 97 ? 11.918 -8.655 -12.404 1.00 95.81 97 SER A CA 1
ATOM 805 C C . SER A 1 97 ? 12.311 -7.175 -12.469 1.00 95.81 97 SER A C 1
ATOM 807 O O . SER A 1 97 ? 11.698 -6.418 -13.219 1.00 95.81 97 SER A O 1
ATOM 809 N N . ILE A 1 98 ? 13.322 -6.738 -11.706 1.00 96.81 98 ILE A N 1
ATOM 810 C CA . ILE A 1 98 ? 13.853 -5.369 -11.815 1.00 96.81 98 ILE A CA 1
ATOM 811 C C . ILE A 1 98 ? 14.563 -5.180 -13.160 1.00 96.81 98 ILE A C 1
ATOM 813 O O . ILE A 1 98 ? 14.369 -4.151 -13.809 1.00 96.81 98 ILE A O 1
ATOM 817 N N . CYS A 1 99 ? 15.372 -6.154 -13.578 1.00 95.88 99 CYS A N 1
ATOM 818 C CA . CYS A 1 99 ? 16.153 -6.109 -14.815 1.00 95.88 99 CYS A CA 1
ATOM 819 C C . CYS A 1 99 ? 15.292 -6.155 -16.079 1.00 95.88 99 CYS A C 1
ATOM 821 O O . CYS A 1 99 ? 15.766 -5.707 -17.113 1.00 95.88 99 CYS A O 1
ATOM 823 N N . GLU A 1 100 ? 14.045 -6.617 -15.999 1.00 96.69 100 GLU A N 1
ATOM 824 C CA . GLU A 1 100 ? 13.063 -6.574 -17.096 1.00 96.69 100 GLU A CA 1
ATOM 825 C C . GLU A 1 100 ? 12.271 -5.252 -17.164 1.00 96.69 100 GLU A C 1
ATOM 827 O O . GLU A 1 100 ? 11.511 -5.009 -18.104 1.00 96.69 100 GLU A O 1
ATOM 832 N N . LEU A 1 101 ? 12.420 -4.354 -16.179 1.00 97.56 101 LEU A N 1
ATOM 833 C CA . LEU A 1 101 ? 11.708 -3.077 -16.194 1.00 97.56 101 LEU A CA 1
ATOM 834 C C . LEU A 1 101 ? 12.131 -2.221 -17.385 1.00 97.56 101 LEU A C 1
ATOM 836 O O . LEU A 1 101 ? 13.319 -2.006 -17.623 1.00 97.56 101 LEU A O 1
ATOM 840 N N . SER A 1 102 ? 11.156 -1.582 -18.037 1.00 96.19 102 SER A N 1
ATOM 841 C CA . SER A 1 102 ? 11.474 -0.524 -18.995 1.00 96.19 102 SER A CA 1
ATOM 842 C C . SER A 1 102 ? 12.271 0.588 -18.312 1.00 96.19 102 SER A C 1
ATOM 844 O O . SER A 1 102 ? 12.049 0.907 -17.140 1.00 96.19 102 SER A O 1
ATOM 846 N N . LYS A 1 103 ? 13.125 1.274 -19.072 1.00 95.56 103 LYS A N 1
ATOM 847 C CA . LYS A 1 103 ? 13.920 2.404 -18.573 1.00 95.56 103 LYS A CA 1
ATOM 848 C C . LYS A 1 103 ? 13.096 3.437 -17.806 1.00 95.56 103 LYS A C 1
ATOM 850 O O . LYS A 1 103 ? 13.519 3.936 -16.768 1.00 95.56 103 LYS A O 1
ATOM 855 N N . LYS A 1 104 ? 11.896 3.753 -18.306 1.00 95.06 104 LYS A N 1
ATOM 856 C CA . LYS A 1 104 ? 10.982 4.710 -17.670 1.00 95.06 104 LYS A CA 1
ATOM 857 C C . LYS A 1 104 ? 10.566 4.237 -16.276 1.00 95.06 104 LYS A C 1
ATOM 859 O O . LYS A 1 104 ? 10.546 5.035 -15.341 1.00 95.06 104 LYS A O 1
ATOM 864 N N . HIS A 1 105 ? 10.204 2.962 -16.143 1.00 96.50 105 HIS A N 1
ATOM 865 C CA . HIS A 1 105 ? 9.795 2.378 -14.864 1.00 96.50 105 HIS A CA 1
ATOM 866 C C . HIS A 1 105 ? 10.978 2.218 -13.919 1.00 96.50 105 HIS A C 1
ATOM 868 O O . HIS A 1 105 ? 10.856 2.579 -12.751 1.00 96.50 105 HIS A O 1
ATOM 874 N N . PHE A 1 106 ? 12.119 1.771 -14.439 1.00 96.44 106 PHE A N 1
ATOM 875 C CA . PHE A 1 106 ? 13.352 1.625 -13.681 1.00 96.44 106 PHE A CA 1
ATOM 876 C C . PHE A 1 106 ? 13.789 2.959 -13.065 1.00 96.44 106 PHE A C 1
ATOM 878 O O . PHE A 1 106 ? 13.858 3.072 -11.844 1.00 96.44 106 PHE A O 1
ATOM 885 N N . ILE A 1 107 ? 13.945 4.010 -13.881 1.00 93.75 107 ILE A N 1
ATOM 886 C CA . ILE A 1 107 ? 14.299 5.365 -13.419 1.00 93.75 107 ILE A CA 1
ATOM 887 C C . ILE A 1 107 ? 13.275 5.891 -12.407 1.00 93.75 107 ILE A C 1
ATOM 889 O O . ILE A 1 107 ? 13.651 6.483 -11.396 1.00 93.75 107 ILE A O 1
ATOM 893 N N . ARG A 1 108 ? 11.975 5.658 -12.634 1.00 92.94 108 ARG A N 1
ATOM 894 C CA . ARG A 1 108 ? 10.928 6.057 -11.681 1.00 92.94 108 ARG A CA 1
ATOM 895 C C . ARG A 1 108 ? 11.085 5.362 -10.326 1.00 92.94 108 ARG A C 1
ATOM 897 O O . ARG A 1 108 ? 10.801 5.986 -9.305 1.00 92.94 108 ARG A O 1
ATOM 904 N N . LEU A 1 109 ? 11.493 4.095 -10.316 1.00 94.38 109 LEU A N 1
ATOM 905 C CA . LEU A 1 109 ? 11.700 3.318 -9.099 1.00 94.38 109 LEU A CA 1
ATOM 906 C C . LEU A 1 109 ? 12.977 3.773 -8.381 1.00 94.38 109 LEU A C 1
ATOM 908 O O . LEU A 1 109 ? 12.905 4.255 -7.248 1.00 94.38 109 LEU A O 1
ATOM 912 N N . ILE A 1 110 ? 14.127 3.720 -9.065 1.00 92.75 110 ILE A N 1
ATOM 913 C CA . ILE A 1 110 ? 15.429 4.067 -8.479 1.00 92.75 110 ILE A CA 1
ATOM 914 C C . ILE A 1 110 ? 15.595 5.556 -8.197 1.00 92.75 110 ILE A C 1
ATOM 916 O O . ILE A 1 110 ? 16.442 5.912 -7.391 1.00 92.75 110 ILE A O 1
ATOM 920 N N . GLY A 1 111 ? 14.793 6.434 -8.799 1.00 89.94 111 GLY A N 1
ATOM 921 C CA . GLY A 1 111 ? 14.799 7.872 -8.526 1.00 89.94 111 GLY A CA 1
ATOM 922 C C . GLY A 1 111 ? 13.833 8.306 -7.427 1.00 89.94 111 GLY A C 1
ATOM 923 O O . GLY A 1 111 ? 13.818 9.471 -7.038 1.00 89.94 111 GLY A O 1
ATOM 924 N N . ASN A 1 112 ? 13.021 7.395 -6.889 1.00 90.75 112 ASN A N 1
ATOM 925 C CA . ASN A 1 112 ? 12.014 7.764 -5.904 1.00 90.75 112 ASN A CA 1
ATOM 926 C C . ASN A 1 112 ? 12.640 8.109 -4.540 1.00 90.75 112 ASN A C 1
ATOM 928 O O . ASN A 1 112 ? 13.459 7.350 -4.018 1.00 90.75 112 ASN A O 1
ATOM 932 N N . ILE A 1 113 ? 12.212 9.220 -3.934 1.00 87.56 113 ILE A N 1
ATOM 933 C CA . ILE A 1 113 ? 12.704 9.695 -2.627 1.00 87.56 113 ILE A CA 1
ATOM 934 C C . ILE A 1 113 ? 12.339 8.776 -1.452 1.00 87.56 113 ILE A C 1
ATOM 936 O O . ILE A 1 113 ? 13.009 8.807 -0.425 1.00 87.56 113 ILE A O 1
ATOM 940 N N . ASN A 1 114 ? 11.289 7.963 -1.596 1.00 87.69 114 ASN A N 1
ATOM 941 C CA . ASN A 1 114 ? 10.818 7.038 -0.563 1.00 87.69 114 ASN A CA 1
ATOM 942 C C . ASN A 1 114 ? 11.457 5.647 -0.676 1.00 87.69 114 ASN A C 1
ATOM 944 O O . ASN A 1 114 ? 11.174 4.785 0.155 1.00 87.69 114 ASN A O 1
ATOM 948 N N . LEU A 1 115 ? 12.291 5.425 -1.697 1.00 90.56 115 LEU A N 1
ATOM 949 C CA . LEU A 1 115 ? 12.991 4.166 -1.917 1.00 90.56 115 LEU A CA 1
ATOM 950 C C . LEU A 1 115 ? 13.916 3.848 -0.743 1.00 90.56 115 LEU A C 1
ATOM 952 O O . LEU A 1 115 ? 14.749 4.671 -0.357 1.00 90.56 115 LEU A O 1
ATOM 956 N N . ARG A 1 116 ? 13.800 2.634 -0.212 1.00 88.19 116 ARG A N 1
ATOM 957 C CA . ARG A 1 116 ? 14.639 2.137 0.870 1.00 88.19 116 ARG A CA 1
ATOM 958 C C . ARG A 1 116 ? 15.620 1.103 0.332 1.00 88.19 116 ARG A C 1
ATOM 960 O O . ARG A 1 116 ? 15.270 -0.060 0.194 1.00 88.19 116 ARG A O 1
ATOM 967 N N . ALA A 1 117 ? 16.841 1.552 0.090 1.00 88.44 117 ALA A N 1
ATOM 968 C CA . ALA A 1 117 ? 17.973 0.713 -0.265 1.00 88.44 117 ALA A CA 1
ATOM 969 C C . ALA A 1 117 ? 19.266 1.431 0.126 1.00 88.44 117 ALA A C 1
ATOM 971 O O . ALA A 1 117 ? 19.276 2.659 0.282 1.00 88.44 117 ALA A O 1
ATOM 972 N N . THR A 1 118 ? 20.358 0.689 0.289 1.00 87.75 118 THR A N 1
ATOM 973 C CA . THR A 1 118 ? 21.678 1.314 0.418 1.00 87.75 118 THR A CA 1
ATOM 974 C C . THR A 1 118 ? 22.130 1.856 -0.934 1.00 87.75 118 THR A C 1
ATOM 976 O O . THR A 1 118 ? 21.806 1.306 -1.985 1.00 87.75 118 THR A O 1
ATOM 979 N N . GLU A 1 119 ? 22.913 2.932 -0.918 1.00 87.38 119 GLU A N 1
ATOM 980 C CA . GLU A 1 119 ? 23.479 3.510 -2.139 1.00 87.38 119 GLU A CA 1
ATOM 981 C C . GLU A 1 119 ? 24.297 2.479 -2.928 1.00 87.38 119 GLU A C 1
ATOM 983 O O . GLU A 1 119 ? 24.127 2.355 -4.137 1.00 87.38 119 GLU A O 1
ATOM 988 N N . SER A 1 120 ? 25.103 1.663 -2.238 1.00 89.44 120 SER A N 1
ATOM 989 C CA . SER A 1 120 ? 25.864 0.580 -2.869 1.00 89.44 120 SER A CA 1
ATOM 990 C C . SER A 1 120 ? 24.957 -0.424 -3.581 1.00 89.44 120 SER A C 1
ATOM 992 O O . SER A 1 120 ? 25.227 -0.777 -4.723 1.00 89.44 120 SER A O 1
ATOM 994 N N . HIS A 1 121 ? 23.854 -0.836 -2.944 1.00 90.94 121 HIS A N 1
ATOM 995 C CA . HIS A 1 121 ? 22.911 -1.768 -3.552 1.00 90.94 121 HIS A CA 1
ATOM 996 C C . HIS A 1 121 ? 22.236 -1.156 -4.786 1.00 90.94 121 HIS A C 1
ATOM 998 O O . HIS A 1 121 ? 22.146 -1.809 -5.821 1.00 90.94 121 HIS A O 1
ATOM 1004 N N . LEU A 1 122 ? 21.838 0.119 -4.729 1.00 91.31 122 LEU A N 1
ATOM 1005 C CA . LEU A 1 122 ? 21.258 0.814 -5.883 1.00 91.31 122 LEU A CA 1
ATOM 1006 C C . LEU A 1 122 ? 22.236 0.937 -7.050 1.00 91.31 122 LEU A C 1
ATOM 1008 O O . LEU A 1 122 ? 21.827 0.774 -8.200 1.00 91.31 122 LEU A O 1
ATOM 1012 N N . LEU A 1 123 ? 23.513 1.201 -6.769 1.00 91.62 123 LEU A N 1
ATOM 1013 C CA . LEU A 1 123 ? 24.556 1.238 -7.791 1.00 91.62 123 LEU A CA 1
ATOM 1014 C C . LEU A 1 123 ? 24.721 -0.125 -8.467 1.00 91.62 123 LEU A C 1
ATOM 1016 O O . LEU A 1 123 ? 24.798 -0.183 -9.694 1.00 91.62 123 LEU A O 1
ATOM 1020 N N . ASP A 1 124 ? 24.736 -1.207 -7.690 1.00 93.56 124 ASP A N 1
ATOM 1021 C CA . ASP A 1 124 ? 24.877 -2.564 -8.221 1.00 93.56 124 ASP A CA 1
ATOM 1022 C C . ASP A 1 124 ? 23.668 -2.949 -9.084 1.00 93.56 124 ASP A C 1
ATOM 1024 O O . ASP A 1 124 ? 23.842 -3.309 -10.246 1.00 93.56 124 ASP A O 1
ATOM 1028 N N . ILE A 1 125 ? 22.444 -2.742 -8.586 1.00 94.81 125 ILE A N 1
ATOM 1029 C CA . ILE A 1 125 ? 21.209 -2.984 -9.351 1.00 94.81 125 ILE A CA 1
ATOM 1030 C C . ILE A 1 125 ? 21.163 -2.148 -10.637 1.00 94.81 125 ILE A C 1
ATOM 1032 O O . ILE A 1 125 ? 20.750 -2.637 -11.687 1.00 94.81 125 ILE A O 1
ATOM 1036 N N . THR A 1 126 ? 21.610 -0.891 -10.583 1.00 94.69 126 THR A N 1
ATOM 1037 C CA . THR A 1 126 ? 21.651 -0.022 -11.768 1.00 94.69 126 THR A CA 1
ATOM 1038 C C . THR A 1 126 ? 22.619 -0.550 -12.814 1.00 94.69 126 THR A C 1
ATOM 1040 O O . THR A 1 126 ? 22.286 -0.556 -13.996 1.00 94.69 126 THR A O 1
ATOM 1043 N N . ARG A 1 127 ? 23.791 -1.049 -12.408 1.00 94.38 127 ARG A N 1
ATOM 1044 C CA . ARG A 1 127 ? 24.739 -1.680 -13.338 1.00 94.38 127 ARG A CA 1
ATOM 1045 C C . ARG A 1 127 ? 24.170 -2.951 -13.956 1.00 94.38 127 ARG A C 1
ATOM 1047 O O . ARG A 1 127 ? 24.276 -3.099 -15.169 1.00 94.38 127 ARG A O 1
ATOM 1054 N N . GLU A 1 128 ? 23.546 -3.817 -13.160 1.00 96.19 128 GLU A N 1
ATOM 1055 C CA . GLU A 1 128 ? 22.898 -5.036 -13.665 1.00 96.19 128 GLU A CA 1
ATOM 1056 C C . GLU A 1 128 ? 21.820 -4.704 -14.704 1.00 96.19 128 GLU A C 1
ATOM 1058 O O . GLU A 1 128 ? 21.842 -5.235 -15.814 1.00 96.19 128 GLU A O 1
ATOM 1063 N N . TRP A 1 129 ? 20.954 -3.730 -14.409 1.00 97.44 129 TRP A N 1
ATOM 1064 C CA . TRP A 1 129 ? 19.925 -3.278 -15.345 1.00 97.44 129 TRP A CA 1
ATOM 1065 C C . TRP A 1 129 ? 20.518 -2.717 -16.652 1.00 97.44 129 TRP A C 1
ATOM 1067 O O . TRP A 1 129 ? 20.045 -3.059 -17.740 1.00 97.44 129 TRP A O 1
ATOM 1077 N N . MET A 1 130 ? 21.566 -1.883 -16.562 1.00 95.75 130 MET A N 1
ATOM 1078 C CA . MET A 1 130 ? 22.246 -1.304 -17.733 1.00 95.75 130 MET A CA 1
ATOM 1079 C C . MET A 1 130 ? 22.916 -2.380 -18.592 1.00 95.75 130 MET A C 1
ATOM 1081 O O . MET A 1 130 ? 22.833 -2.324 -19.819 1.00 95.75 130 MET A O 1
ATOM 1085 N N . ASN A 1 131 ? 23.548 -3.372 -17.958 1.00 96.19 131 ASN A N 1
ATOM 1086 C CA . ASN A 1 131 ? 24.175 -4.500 -18.643 1.00 96.19 131 ASN A CA 1
ATOM 1087 C C . ASN A 1 131 ? 23.130 -5.367 -19.355 1.00 96.19 131 ASN A C 1
ATOM 1089 O O . ASN A 1 131 ? 23.332 -5.726 -20.513 1.00 96.19 131 ASN A O 1
ATOM 1093 N N . HIS A 1 132 ? 22.004 -5.652 -18.695 1.00 96.69 132 HIS A N 1
ATOM 1094 C CA . HIS A 1 132 ? 20.904 -6.428 -19.268 1.00 96.69 132 HIS A CA 1
ATOM 1095 C C . HIS A 1 132 ? 20.342 -5.769 -20.541 1.00 96.69 132 HIS A C 1
ATOM 1097 O O . HIS A 1 132 ? 20.219 -6.403 -21.590 1.00 96.69 132 HIS A O 1
ATOM 1103 N N . HIS A 1 133 ? 20.092 -4.459 -20.486 1.00 95.12 133 HIS A N 1
ATOM 1104 C CA . HIS A 1 133 ? 19.513 -3.698 -21.598 1.00 95.12 133 HIS A CA 1
ATOM 1105 C C . HIS A 1 133 ? 20.527 -3.173 -22.620 1.00 95.12 133 HIS A C 1
ATOM 1107 O O . HIS A 1 133 ? 20.120 -2.639 -23.653 1.00 95.12 133 HIS A O 1
ATOM 1113 N N . HIS A 1 134 ? 21.829 -3.291 -22.345 1.00 94.06 134 HIS A N 1
ATOM 1114 C CA . HIS A 1 134 ? 22.894 -2.617 -23.095 1.00 94.06 134 HIS A CA 1
ATOM 1115 C C . HIS A 1 134 ? 22.666 -1.088 -23.219 1.00 94.06 134 HIS A C 1
ATOM 1117 O O . HIS A 1 134 ? 23.043 -0.473 -24.219 1.00 94.06 134 HIS A O 1
ATOM 1123 N N . ASP A 1 135 ? 22.047 -0.464 -22.204 1.00 92.25 135 ASP A N 1
ATOM 1124 C CA . ASP A 1 135 ? 21.759 0.978 -22.134 1.00 92.25 135 ASP A CA 1
ATOM 1125 C C . ASP A 1 135 ? 22.497 1.610 -20.944 1.00 92.25 135 ASP A C 1
ATOM 1127 O O . ASP A 1 135 ? 22.114 1.417 -19.796 1.00 92.25 135 ASP A O 1
ATOM 1131 N N . PHE A 1 136 ? 23.523 2.420 -21.224 1.00 90.12 136 PHE A N 1
ATOM 1132 C CA . PHE A 1 136 ? 24.390 3.059 -20.220 1.00 90.12 136 PHE A CA 1
ATOM 1133 C C . PHE A 1 136 ? 24.063 4.535 -19.961 1.00 90.12 136 PHE A C 1
ATOM 1135 O O . PHE A 1 136 ? 24.928 5.317 -19.568 1.00 90.12 136 PHE A O 1
ATOM 1142 N N . THR A 1 137 ? 22.831 4.958 -20.231 1.00 90.06 137 THR A N 1
ATOM 1143 C CA . THR A 1 137 ? 22.434 6.374 -20.111 1.00 90.06 137 THR A CA 1
ATOM 1144 C C . THR A 1 137 ? 21.675 6.698 -18.821 1.00 90.06 137 THR A C 1
ATOM 1146 O O . THR A 1 137 ? 21.193 7.818 -18.652 1.00 90.06 137 THR A O 1
ATOM 1149 N N . VAL A 1 138 ? 21.546 5.736 -17.902 1.00 86.81 138 VAL A N 1
ATOM 1150 C CA . VAL A 1 138 ? 21.027 6.003 -16.556 1.00 86.81 138 VAL A CA 1
ATOM 1151 C C . VAL A 1 138 ? 22.101 6.754 -15.772 1.00 86.81 138 VAL A C 1
ATOM 1153 O O . VAL A 1 138 ? 23.130 6.191 -15.407 1.00 86.81 138 VAL A O 1
ATOM 1156 N N . PHE A 1 139 ? 21.870 8.043 -15.530 1.00 83.94 139 PHE A N 1
ATOM 1157 C CA . PHE A 1 139 ? 22.778 8.858 -14.732 1.00 83.94 139 PHE A CA 1
ATOM 1158 C C . PHE A 1 139 ? 22.691 8.456 -13.253 1.00 83.94 139 PHE A C 1
ATOM 1160 O O . PHE A 1 139 ? 21.603 8.366 -12.687 1.00 83.94 139 PHE A O 1
ATOM 1167 N N . LEU A 1 140 ? 23.843 8.177 -12.636 1.00 82.50 140 LEU A N 1
ATOM 1168 C CA . LEU A 1 140 ? 23.930 7.693 -11.251 1.00 82.50 140 LEU A CA 1
ATOM 1169 C C . LEU A 1 140 ? 23.660 8.794 -10.209 1.00 82.50 140 LEU A C 1
ATOM 1171 O O . LEU A 1 140 ? 23.334 8.488 -9.065 1.00 82.50 140 LEU A O 1
ATOM 1175 N N . ASP A 1 141 ? 23.710 10.064 -10.613 1.00 82.69 141 ASP A N 1
ATOM 1176 C CA . ASP A 1 141 ? 23.377 11.237 -9.789 1.00 82.69 141 ASP A CA 1
ATOM 1177 C C . ASP A 1 141 ? 21.925 11.226 -9.269 1.00 82.69 141 ASP A C 1
ATOM 1179 O O . ASP A 1 141 ? 21.610 11.848 -8.248 1.00 82.69 141 ASP A O 1
ATOM 1183 N N . ILE A 1 142 ? 21.040 10.462 -9.920 1.00 82.75 142 ILE A N 1
ATOM 1184 C CA . ILE A 1 142 ? 19.667 10.211 -9.466 1.00 82.75 142 ILE A CA 1
ATOM 1185 C C . ILE A 1 142 ? 19.615 9.486 -8.107 1.00 82.75 142 ILE A C 1
ATOM 1187 O O . ILE A 1 142 ? 18.608 9.557 -7.394 1.00 82.75 142 ILE A O 1
ATOM 1191 N N . ILE A 1 143 ? 20.697 8.796 -7.734 1.00 79.44 143 ILE A N 1
ATOM 1192 C CA . ILE A 1 143 ? 20.831 8.054 -6.475 1.00 79.44 143 ILE A CA 1
ATOM 1193 C C . ILE A 1 143 ? 21.349 8.978 -5.358 1.00 79.44 143 ILE A C 1
ATOM 1195 O O . ILE A 1 143 ? 20.882 8.886 -4.222 1.00 79.44 143 ILE A O 1
ATOM 1199 N N . GLU A 1 144 ? 22.242 9.917 -5.685 1.00 69.56 144 GLU A N 1
ATOM 1200 C CA . GLU A 1 144 ? 23.055 10.689 -4.727 1.00 69.56 144 GLU A CA 1
ATOM 1201 C C . GLU A 1 144 ? 22.272 11.763 -3.932 1.00 69.56 144 GLU A C 1
ATOM 1203 O O . GLU A 1 144 ? 22.750 12.273 -2.920 1.00 69.56 144 GLU A O 1
ATOM 1208 N N . ASN A 1 145 ? 21.034 12.094 -4.325 1.00 60.53 145 ASN A N 1
ATOM 1209 C CA . ASN A 1 145 ? 20.299 13.254 -3.789 1.00 60.53 145 ASN A CA 1
ATOM 1210 C C . ASN A 1 145 ? 19.125 12.936 -2.844 1.00 60.53 145 ASN A C 1
ATOM 1212 O O . ASN A 1 145 ? 18.264 13.784 -2.588 1.00 60.53 145 ASN A O 1
ATOM 1216 N N . LYS A 1 146 ? 19.062 11.729 -2.279 1.00 67.75 146 LYS A N 1
ATOM 1217 C CA . LYS A 1 146 ? 17.894 11.306 -1.492 1.00 67.75 146 LYS A CA 1
ATOM 1218 C C . LYS A 1 146 ? 18.050 11.583 -0.003 1.00 67.75 146 LYS A C 1
ATOM 1220 O O . LYS A 1 146 ? 18.563 10.764 0.754 1.00 67.75 146 LYS A O 1
ATOM 1225 N N . LYS A 1 147 ? 17.525 12.719 0.453 1.00 67.50 147 LYS A N 1
ATOM 1226 C CA . LYS A 1 147 ? 17.289 12.955 1.884 1.00 67.50 147 LYS A CA 1
ATOM 1227 C C . LYS A 1 147 ? 15.805 12.818 2.179 1.00 67.50 147 LYS A C 1
ATOM 1229 O O . LYS A 1 147 ? 15.012 13.674 1.795 1.00 67.50 147 LYS A O 1
ATOM 1234 N N . ALA A 1 148 ? 15.434 11.747 2.877 1.00 69.56 148 ALA A N 1
ATOM 1235 C CA . ALA A 1 148 ? 14.083 11.610 3.400 1.00 69.56 148 ALA A CA 1
ATOM 1236 C C . ALA A 1 148 ? 13.787 12.789 4.343 1.00 69.56 148 ALA A C 1
ATOM 1238 O O . ALA A 1 148 ? 14.506 13.007 5.321 1.00 69.56 148 ALA A O 1
ATOM 1239 N N . LYS A 1 149 ? 12.733 13.557 4.050 1.00 71.94 149 LYS A N 1
ATOM 1240 C CA . LYS A 1 149 ? 12.239 14.590 4.965 1.00 71.94 149 LYS A CA 1
ATOM 1241 C C . LYS A 1 149 ? 11.430 13.893 6.055 1.00 71.94 149 LYS A C 1
ATOM 1243 O O . LYS A 1 149 ? 10.390 13.304 5.774 1.00 71.94 149 LYS A O 1
ATOM 1248 N N . ILE A 1 150 ? 11.912 13.948 7.293 1.00 74.12 150 ILE A N 1
ATOM 1249 C CA . ILE A 1 150 ? 11.149 13.482 8.452 1.00 74.12 150 ILE A CA 1
ATOM 1250 C C . ILE A 1 150 ? 10.241 14.628 8.892 1.00 74.12 150 ILE A C 1
ATOM 1252 O O . ILE A 1 150 ? 10.725 15.714 9.206 1.00 74.12 150 ILE A O 1
ATOM 1256 N N . LEU A 1 151 ? 8.933 14.381 8.906 1.00 76.31 151 LEU A N 1
ATOM 1257 C CA . LEU A 1 151 ? 7.942 15.306 9.448 1.00 76.31 151 LEU A CA 1
ATOM 1258 C C . LEU A 1 151 ? 7.583 14.881 10.869 1.00 76.31 151 LEU A C 1
ATOM 1260 O O . LEU A 1 151 ? 7.398 13.693 11.136 1.00 76.31 151 LEU A O 1
ATOM 1264 N N . GLN A 1 152 ? 7.475 15.853 11.773 1.00 80.62 152 GLN A N 1
ATOM 1265 C CA . GLN A 1 152 ? 6.929 15.604 13.104 1.00 80.62 152 GLN A CA 1
ATOM 1266 C C . GLN A 1 152 ? 5.407 15.649 13.006 1.00 80.62 152 GLN A C 1
ATOM 1268 O O . GLN A 1 152 ? 4.851 16.608 12.473 1.00 80.62 152 GLN A O 1
ATOM 1273 N N . GLY A 1 153 ? 4.744 14.596 13.478 1.00 80.56 153 GLY A N 1
ATOM 1274 C CA . GLY A 1 153 ? 3.293 14.457 13.410 1.00 80.56 153 GLY A CA 1
ATOM 1275 C C . GLY A 1 153 ? 2.657 14.374 14.791 1.00 80.56 153 GLY A C 1
ATOM 1276 O O . GLY A 1 153 ? 3.217 13.758 15.696 1.00 80.56 153 GLY A O 1
ATOM 1277 N N . VAL A 1 154 ? 1.472 14.960 14.940 1.00 84.50 154 VAL A N 1
ATOM 1278 C CA . VAL A 1 154 ? 0.604 14.793 16.109 1.00 84.50 154 VAL A CA 1
ATOM 1279 C C . VAL A 1 154 ? -0.744 14.287 15.631 1.00 84.50 154 VAL A C 1
ATOM 1281 O O . VAL A 1 154 ? -1.305 14.788 14.658 1.00 84.50 154 VAL A O 1
ATOM 1284 N N . MET A 1 155 ? -1.273 13.296 16.337 1.00 82.00 155 MET A N 1
ATOM 1285 C CA . MET A 1 155 ? -2.636 12.842 16.132 1.00 82.00 155 MET A CA 1
ATOM 1286 C C . MET A 1 155 ? -3.577 13.510 17.120 1.00 82.00 155 MET A C 1
ATOM 1288 O O . MET A 1 155 ? -3.310 13.528 18.323 1.00 82.00 155 MET A O 1
ATOM 1292 N N . SER A 1 156 ? -4.688 14.023 16.611 1.00 82.06 156 SER A N 1
ATOM 1293 C CA . SER A 1 156 ? -5.758 14.610 17.408 1.00 82.06 156 SER A CA 1
ATOM 1294 C C . SER A 1 156 ? -7.101 13.973 17.061 1.00 82.06 156 SER A C 1
ATOM 1296 O O . SER A 1 156 ? -7.273 13.342 16.021 1.00 82.06 156 SER A O 1
ATOM 1298 N N . CYS A 1 157 ? -8.062 14.127 17.963 1.00 72.94 157 CYS A N 1
ATOM 1299 C CA . CYS A 1 157 ? -9.436 13.685 17.785 1.00 72.94 157 CYS A CA 1
ATOM 1300 C C . CYS A 1 157 ? -10.339 14.866 18.129 1.00 72.94 157 CYS A C 1
ATOM 1302 O O . CYS A 1 157 ? -10.257 15.386 19.244 1.00 72.94 157 CYS A O 1
ATOM 1304 N N . GLU A 1 158 ? -11.211 15.273 17.210 1.00 65.06 158 GLU A N 1
ATOM 1305 C CA . GLU A 1 158 ? -12.301 16.192 17.541 1.00 65.06 158 GLU A CA 1
ATOM 1306 C C . GLU A 1 158 ? -13.521 15.377 17.987 1.00 65.06 158 GLU A C 1
ATOM 1308 O O . GLU A 1 158 ? -13.963 14.438 17.319 1.00 65.06 158 GLU A O 1
ATOM 1313 N N . ASN A 1 159 ? -14.050 15.681 19.173 1.00 52.09 159 ASN A N 1
ATOM 1314 C CA . ASN A 1 159 ? -15.156 14.918 19.742 1.00 52.09 159 ASN A CA 1
ATOM 1315 C C . ASN A 1 159 ? -16.489 15.268 19.067 1.00 52.09 159 ASN A C 1
ATOM 1317 O O . ASN A 1 159 ? -16.931 16.410 19.126 1.00 52.09 159 ASN A O 1
ATOM 1321 N N . ILE A 1 160 ? -17.098 14.234 18.471 1.00 50.22 160 ILE A N 1
ATOM 1322 C CA . ILE A 1 160 ? -18.521 13.807 18.423 1.00 50.22 160 ILE A CA 1
ATOM 1323 C C . ILE A 1 160 ? -18.668 12.745 17.305 1.00 50.22 160 ILE A C 1
ATOM 1325 O O . ILE A 1 160 ? -19.471 11.825 17.435 1.00 50.22 160 ILE A O 1
ATOM 1329 N N . ASN A 1 161 ? -17.821 12.784 16.264 1.00 53.28 161 ASN A N 1
ATOM 1330 C CA . ASN A 1 161 ? -17.944 11.915 15.078 1.00 53.28 161 ASN A CA 1
ATOM 1331 C C . ASN A 1 161 ? -16.966 10.722 15.028 1.00 53.28 161 ASN A C 1
ATOM 1333 O O . ASN A 1 161 ? -17.049 9.908 14.107 1.00 53.28 161 ASN A O 1
ATOM 1337 N N . GLY A 1 162 ? -16.039 10.608 15.989 1.00 70.25 162 GLY A N 1
ATOM 1338 C CA . GLY A 1 162 ? -15.052 9.516 16.044 1.00 70.25 162 GLY A CA 1
ATOM 1339 C C . GLY A 1 162 ? -13.955 9.590 14.973 1.00 70.25 162 GLY A C 1
ATOM 1340 O O . GLY A 1 162 ? -13.284 8.592 14.707 1.00 70.25 162 GLY A O 1
ATOM 1341 N N . GLU A 1 163 ? -13.787 10.756 14.349 1.00 84.00 163 GLU A N 1
ATOM 1342 C CA . GLU A 1 163 ? -12.774 11.021 13.332 1.00 84.00 163 GLU A CA 1
ATOM 1343 C C . GLU A 1 163 ? -11.453 11.456 13.981 1.00 84.00 163 GLU A C 1
ATOM 1345 O O . GLU A 1 163 ? -11.423 12.264 14.910 1.00 84.00 163 GLU A O 1
ATOM 1350 N N . GLN A 1 164 ? -10.367 10.849 13.520 1.00 84.19 164 GLN A N 1
ATOM 1351 C CA . GLN A 1 164 ? -8.994 11.097 13.933 1.00 84.19 164 GLN A CA 1
ATOM 1352 C C . GLN A 1 164 ? -8.305 11.921 12.851 1.00 84.19 164 GLN A C 1
ATOM 1354 O O . GLN A 1 164 ? -8.471 11.643 11.665 1.00 84.19 164 GLN A O 1
ATOM 1359 N N . TYR A 1 165 ? -7.489 12.883 13.257 1.00 87.31 165 TYR A N 1
ATOM 1360 C CA . TYR A 1 165 ? -6.759 13.782 12.372 1.00 87.31 165 TYR A CA 1
ATOM 1361 C C . TYR A 1 165 ? -5.264 13.610 12.597 1.00 87.31 165 TYR A C 1
ATOM 1363 O O . TYR A 1 165 ? -4.797 13.532 13.735 1.00 87.31 165 TYR A O 1
ATOM 1371 N N . ILE A 1 166 ? -4.502 13.564 11.510 1.00 87.56 166 ILE A N 1
ATOM 1372 C CA . ILE A 1 166 ? -3.044 13.604 11.539 1.00 87.56 166 ILE A CA 1
ATOM 1373 C C . ILE A 1 166 ? -2.634 15.004 11.130 1.00 87.56 166 ILE A C 1
ATOM 1375 O O . ILE A 1 166 ? -2.854 15.402 9.991 1.00 87.56 166 ILE A O 1
ATOM 1379 N N . HIS A 1 167 ? -2.003 15.724 12.045 1.00 89.06 167 HIS A N 1
ATOM 1380 C CA . HIS A 1 167 ? -1.392 17.012 11.766 1.00 89.06 167 HIS A CA 1
ATOM 1381 C C . HIS A 1 167 ? 0.122 16.867 11.699 1.00 89.06 167 HIS A C 1
ATOM 1383 O O . HIS A 1 167 ? 0.707 16.067 12.432 1.00 89.06 167 HIS A O 1
ATOM 1389 N N . CYS A 1 168 ? 0.764 17.652 10.843 1.00 88.38 168 CYS A N 1
ATOM 1390 C CA . CYS A 1 168 ? 2.209 17.663 10.675 1.00 88.38 168 CYS A CA 1
ATOM 1391 C C . CYS A 1 168 ? 2.781 19.067 10.870 1.00 88.38 168 CYS A C 1
ATOM 1393 O O . CYS A 1 168 ? 2.136 20.070 10.569 1.00 88.38 168 CYS A O 1
ATOM 1395 N N . TRP A 1 169 ? 4.021 19.109 11.353 1.00 86.06 169 TRP A N 1
ATOM 1396 C CA . TRP A 1 169 ? 4.874 20.289 11.380 1.00 86.06 169 TRP A CA 1
ATOM 1397 C C . TRP A 1 169 ? 6.090 20.040 10.495 1.00 86.06 169 TRP A C 1
ATOM 1399 O O . TRP A 1 169 ? 6.827 19.066 10.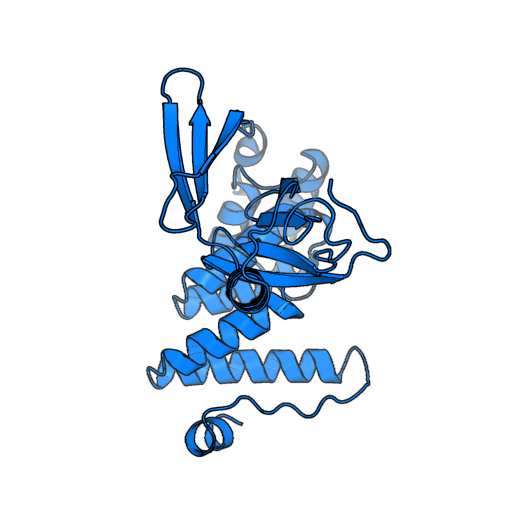697 1.00 86.06 169 TRP A O 1
ATOM 1409 N N . ASP A 1 170 ? 6.314 20.912 9.517 1.00 85.06 170 ASP A N 1
ATOM 1410 C CA . ASP A 1 170 ? 7.406 20.755 8.554 1.00 85.06 170 ASP A CA 1
ATOM 1411 C C . ASP A 1 170 ? 8.623 21.653 8.806 1.00 85.06 170 ASP A C 1
ATOM 1413 O O . ASP A 1 170 ? 9.575 21.625 8.018 1.00 85.06 170 ASP A O 1
ATOM 1417 N N . GLY A 1 171 ? 8.591 22.410 9.905 1.00 85.69 171 GLY A N 1
ATOM 1418 C CA . GLY A 1 171 ? 9.580 23.423 10.264 1.00 85.69 171 GLY A CA 1
ATOM 1419 C C . GLY A 1 171 ? 9.044 24.851 10.172 1.00 85.69 171 GLY A C 1
ATOM 1420 O O . GLY A 1 171 ? 9.535 25.700 10.915 1.00 85.69 171 GLY A O 1
ATOM 1421 N N . ASN A 1 172 ? 8.039 25.091 9.324 1.00 88.38 172 ASN A N 1
ATOM 1422 C CA . ASN A 1 172 ? 7.476 26.419 9.072 1.00 88.38 172 ASN A CA 1
ATOM 1423 C C . ASN A 1 172 ? 5.975 26.473 9.356 1.00 88.38 172 ASN A C 1
ATOM 1425 O O . ASN A 1 172 ? 5.520 27.401 10.022 1.00 88.38 172 ASN A O 1
ATOM 1429 N N . ASP A 1 173 ? 5.232 25.475 8.873 1.00 89.56 173 ASP A N 1
ATOM 1430 C CA . ASP A 1 173 ? 3.774 25.467 8.912 1.00 89.56 173 ASP A CA 1
ATOM 1431 C C . ASP A 1 173 ? 3.239 24.235 9.649 1.00 89.56 173 ASP A C 1
ATOM 1433 O O . ASP A 1 173 ? 3.757 23.117 9.534 1.00 89.56 173 ASP A O 1
ATOM 1437 N N . PHE A 1 174 ? 2.165 24.456 10.410 1.00 89.94 174 PHE A N 1
ATOM 1438 C CA . PHE A 1 174 ? 1.355 23.399 11.004 1.00 89.94 174 PHE A CA 1
ATOM 1439 C C . PHE A 1 174 ? 0.133 23.170 10.120 1.00 89.94 174 PHE A C 1
ATOM 1441 O O . PHE A 1 174 ? -0.645 24.098 9.900 1.00 89.94 174 PHE A O 1
ATOM 1448 N N . PHE A 1 175 ? -0.046 21.950 9.621 1.00 88.81 175 PHE A N 1
ATOM 1449 C CA . PHE A 1 175 ? -1.131 21.627 8.694 1.00 88.81 175 PHE A CA 1
ATOM 1450 C C . PHE A 1 175 ? -1.716 20.240 8.955 1.00 88.81 175 PHE A C 1
ATOM 1452 O O . PHE A 1 175 ? -1.056 19.353 9.496 1.00 88.81 175 PHE A O 1
ATOM 1459 N N . GLU A 1 176 ? -2.969 20.047 8.550 1.00 90.75 176 GLU A N 1
ATOM 1460 C CA . GLU A 1 176 ? -3.607 18.734 8.521 1.00 90.75 176 GLU A CA 1
ATOM 1461 C C . GLU A 1 176 ? -3.078 17.926 7.328 1.00 90.75 176 GLU A C 1
ATOM 1463 O O . GLU A 1 176 ? -3.139 18.372 6.183 1.00 90.75 176 GLU A O 1
ATOM 1468 N N . LEU A 1 177 ? -2.550 16.731 7.592 1.00 85.56 177 LEU A N 1
ATOM 1469 C CA . LEU A 1 177 ? -2.103 15.795 6.564 1.00 85.56 177 LEU A CA 1
ATOM 1470 C C . LEU A 1 177 ? -3.271 14.967 6.011 1.00 85.56 177 LEU A C 1
ATOM 1472 O O . LEU A 1 177 ? -3.357 14.744 4.806 1.00 85.56 177 LEU A O 1
ATOM 1476 N N . THR A 1 178 ? -4.117 14.433 6.895 1.00 87.69 178 THR A N 1
ATOM 1477 C CA . THR A 1 178 ? -5.275 13.591 6.551 1.00 87.69 178 THR A CA 1
ATOM 1478 C C . THR A 1 178 ? -6.128 13.347 7.795 1.00 87.69 178 THR A C 1
ATOM 1480 O O . THR A 1 178 ? -5.619 13.387 8.916 1.00 87.69 178 THR A O 1
ATOM 1483 N N . SER A 1 179 ? -7.382 12.946 7.590 1.00 88.44 179 SER A N 1
ATOM 1484 C CA . SER A 1 179 ? -8.234 12.353 8.621 1.00 88.44 179 SER A CA 1
ATOM 1485 C C . SER A 1 179 ? -8.567 10.881 8.329 1.00 88.44 179 SER A C 1
ATOM 1487 O O . SER A 1 179 ? -8.347 10.380 7.217 1.00 88.44 179 SER A O 1
ATOM 1489 N N . PHE A 1 180 ? -9.049 10.158 9.343 1.00 86.56 180 PHE A N 1
ATOM 1490 C CA . PHE A 1 180 ? -9.595 8.805 9.226 1.00 86.56 180 PHE A CA 1
ATOM 1491 C C . PHE A 1 180 ? -10.550 8.476 10.379 1.00 86.56 180 PHE A C 1
ATOM 1493 O O . PHE A 1 180 ? -10.434 9.003 11.479 1.00 86.56 180 PHE A O 1
ATOM 1500 N N . LYS A 1 181 ? -11.480 7.547 10.160 1.00 86.56 181 LYS A N 1
ATOM 1501 C CA . LYS A 1 181 ? -12.381 7.030 11.208 1.00 86.56 181 LYS A CA 1
ATOM 1502 C C . LYS A 1 181 ? -11.926 5.656 11.665 1.00 86.56 181 LYS A C 1
ATOM 1504 O O . LYS A 1 181 ? -11.258 4.961 10.906 1.00 86.56 181 LYS A O 1
ATOM 1509 N N . TYR A 1 182 ? -12.292 5.238 12.873 1.00 83.25 182 TYR A N 1
ATOM 1510 C CA . TYR A 1 182 ? -12.029 3.867 13.319 1.00 83.25 182 TYR A CA 1
ATOM 1511 C C . TYR A 1 182 ? -12.728 2.822 12.437 1.00 83.25 182 TYR A C 1
ATOM 1513 O O . TYR A 1 182 ? -13.775 3.080 11.846 1.00 83.25 182 TYR A O 1
ATOM 1521 N N . SER A 1 183 ? -12.153 1.616 12.393 1.00 81.56 183 SER A N 1
ATOM 1522 C CA . SER A 1 183 ? -12.769 0.443 11.763 1.00 81.56 183 SER A CA 1
ATOM 1523 C C . SER A 1 183 ? -14.191 0.223 12.289 1.00 81.56 183 SER A C 1
ATOM 1525 O O . SER A 1 183 ? -14.429 0.338 13.495 1.00 81.56 183 SER A O 1
ATOM 1527 N N . THR A 1 184 ? -15.123 -0.156 11.409 1.00 81.25 184 THR A N 1
ATOM 1528 C CA . THR A 1 184 ? -16.525 -0.442 11.769 1.00 81.25 184 THR A CA 1
ATOM 1529 C C . THR A 1 184 ? -16.624 -1.441 12.916 1.00 81.25 184 THR A C 1
ATOM 1531 O O . THR A 1 184 ? -17.387 -1.224 13.845 1.00 81.25 184 THR A O 1
ATOM 1534 N N . ASN A 1 185 ? -15.757 -2.455 12.945 1.00 80.88 185 ASN A N 1
ATOM 1535 C CA . ASN A 1 185 ? -15.691 -3.429 14.038 1.00 80.88 185 ASN A CA 1
ATOM 1536 C C . ASN A 1 185 ? -15.375 -2.800 15.403 1.00 80.88 185 ASN A C 1
ATOM 1538 O O . ASN A 1 185 ? -15.866 -3.261 16.435 1.00 80.88 185 ASN A O 1
ATOM 1542 N N . VAL A 1 186 ? -14.515 -1.778 15.432 1.00 81.69 186 VAL A N 1
ATOM 1543 C CA . VAL A 1 186 ? -14.187 -1.054 16.666 1.00 81.69 186 VAL A CA 1
ATOM 1544 C C . VAL A 1 186 ? -15.391 -0.225 17.104 1.00 81.69 186 VAL A C 1
ATOM 1546 O O . VAL A 1 186 ? -15.781 -0.297 18.268 1.00 81.69 186 VAL A O 1
ATOM 1549 N N . VAL A 1 187 ? -16.008 0.486 16.158 1.00 80.38 187 VAL A N 1
ATOM 1550 C CA . VAL A 1 187 ? -17.180 1.344 16.380 1.00 80.38 187 VAL A CA 1
ATOM 1551 C C . VAL A 1 187 ? -18.387 0.528 16.857 1.00 80.38 187 VAL A C 1
ATOM 1553 O O . VAL A 1 187 ? -18.972 0.835 17.893 1.00 80.38 187 VAL A O 1
ATOM 1556 N N . GLU A 1 188 ? -18.717 -0.570 16.179 1.00 80.69 188 GLU A N 1
ATOM 1557 C CA . GLU A 1 188 ? -19.809 -1.481 16.539 1.00 80.69 188 GLU A CA 1
ATOM 1558 C C . GLU A 1 188 ? -19.617 -2.081 17.931 1.00 80.69 188 GLU A C 1
ATOM 1560 O O . GLU A 1 188 ? -20.547 -2.080 18.737 1.00 80.69 188 GLU A O 1
ATOM 1565 N N . LYS A 1 189 ? -18.403 -2.536 18.270 1.00 79.75 189 LYS A N 1
ATOM 1566 C CA . LYS A 1 189 ? -18.115 -3.026 19.626 1.00 79.75 189 LYS A CA 1
ATOM 1567 C C . LYS A 1 189 ? -18.297 -1.936 20.675 1.00 79.75 189 LYS A C 1
ATOM 1569 O O . LYS A 1 189 ? -18.821 -2.226 21.753 1.00 79.75 189 LYS A O 1
ATOM 1574 N N . SER A 1 190 ? -17.916 -0.698 20.375 1.00 79.38 190 SER A N 1
ATOM 1575 C CA . SER A 1 190 ? -18.178 0.433 21.266 1.00 79.38 190 SER A CA 1
ATOM 1576 C C . SER A 1 190 ? -19.674 0.707 21.432 1.00 79.38 190 SER A C 1
ATOM 1578 O O . SER A 1 190 ? -20.119 0.916 22.560 1.00 79.38 190 SER A O 1
ATOM 1580 N N . HIS A 1 191 ? -20.474 0.607 20.368 1.00 78.50 191 HIS A N 1
ATOM 1581 C CA . HIS A 1 191 ? -21.934 0.728 20.459 1.00 78.50 191 HIS A CA 1
ATOM 1582 C C . HIS A 1 191 ? -22.568 -0.402 21.280 1.00 78.50 191 HIS A C 1
ATOM 1584 O O . HIS A 1 191 ? -23.350 -0.128 22.186 1.00 78.50 191 HIS A O 1
ATOM 1590 N N . VAL A 1 192 ? -22.192 -1.660 21.022 1.00 77.88 192 VAL A N 1
ATOM 1591 C CA . VAL A 1 192 ? -22.710 -2.839 21.745 1.00 77.88 192 VAL A CA 1
ATOM 1592 C C . VAL A 1 192 ? -22.356 -2.787 23.231 1.00 77.88 192 VAL A C 1
ATOM 1594 O O . VAL A 1 192 ? -23.154 -3.176 24.081 1.00 77.88 192 VAL A O 1
ATOM 1597 N N . THR A 1 193 ? -21.153 -2.321 23.566 1.00 74.31 193 THR A N 1
ATOM 1598 C CA . THR A 1 193 ? -20.717 -2.201 24.964 1.00 74.31 193 THR A CA 1
ATOM 1599 C C . THR A 1 193 ? -21.194 -0.916 25.639 1.00 74.31 193 THR A C 1
ATOM 1601 O O . THR A 1 193 ? -21.095 -0.824 26.863 1.00 74.31 193 THR A O 1
ATOM 1604 N N . GLY A 1 194 ? -21.691 0.061 24.872 1.00 77.50 194 GLY A N 1
ATOM 1605 C CA . GLY A 1 194 ? -21.980 1.417 25.342 1.00 77.50 194 GLY A CA 1
ATOM 1606 C C . GLY A 1 194 ? -20.740 2.158 25.853 1.00 77.50 194 GLY A C 1
ATOM 1607 O O . GLY A 1 194 ? -20.873 3.092 26.642 1.00 77.50 194 GLY A O 1
ATOM 1608 N N . LYS A 1 195 ? -19.533 1.707 25.481 1.00 81.75 195 LYS A N 1
ATOM 1609 C CA . LYS A 1 195 ? -18.261 2.180 26.039 1.00 81.75 195 LYS A CA 1
ATOM 1610 C C . LYS A 1 195 ? -17.240 2.466 24.929 1.00 81.75 195 LYS A C 1
ATOM 1612 O O . LYS A 1 195 ? -17.029 1.612 24.060 1.00 81.75 195 LYS A O 1
ATOM 1617 N N . PRO A 1 196 ? -16.580 3.637 24.939 1.00 82.75 196 PRO A N 1
ATOM 1618 C CA . PRO A 1 196 ? -15.552 3.954 23.953 1.00 82.75 196 PRO A CA 1
ATOM 1619 C C . PRO A 1 196 ? -14.320 3.062 24.135 1.00 82.75 196 PRO A C 1
ATOM 1621 O O . PRO A 1 196 ? -14.072 2.535 25.220 1.00 82.75 196 PRO A O 1
ATOM 1624 N N . LEU A 1 197 ? -13.554 2.880 23.061 1.00 86.25 197 LEU A N 1
ATOM 1625 C CA . LEU A 1 197 ? -12.241 2.249 23.141 1.00 86.25 197 LEU A CA 1
ATOM 1626 C C . LEU A 1 197 ? -11.226 3.277 23.660 1.00 86.25 197 LEU A C 1
ATOM 1628 O O . LEU A 1 197 ? -11.002 4.302 23.021 1.00 86.25 197 LEU A O 1
ATOM 1632 N N . GLU A 1 198 ? -10.614 3.006 24.809 1.00 86.75 198 GLU A N 1
ATOM 1633 C CA . GLU A 1 198 ? -9.734 3.945 25.512 1.00 86.75 198 GLU A CA 1
ATOM 1634 C C . GLU A 1 198 ? -8.325 3.379 25.704 1.00 86.75 198 GLU A C 1
ATOM 1636 O O . GLU A 1 198 ? -8.131 2.176 25.889 1.00 86.75 198 GLU A O 1
ATOM 1641 N N . GLY A 1 199 ? -7.331 4.272 25.707 1.00 86.50 199 GLY A N 1
ATOM 1642 C CA . GLY A 1 199 ? -5.928 3.924 25.946 1.00 86.50 199 GLY A CA 1
ATOM 1643 C C . GLY A 1 199 ? -5.250 3.182 24.795 1.00 86.50 199 GLY A C 1
ATOM 1644 O O . GLY A 1 199 ? -4.298 2.467 25.040 1.00 86.50 199 GLY A O 1
ATOM 1645 N N . VAL A 1 200 ? -5.746 3.341 23.569 1.00 87.44 200 VAL A N 1
ATOM 1646 C CA . VAL A 1 200 ? -5.181 2.769 22.339 1.00 87.44 200 VAL A CA 1
ATOM 1647 C C . VAL A 1 200 ? -3.807 3.367 22.029 1.00 87.44 200 VAL A C 1
ATOM 1649 O O . VAL A 1 200 ? -3.615 4.576 22.173 1.00 87.44 200 VAL A O 1
ATOM 1652 N N . GLN A 1 201 ? -2.891 2.554 21.503 1.00 88.00 201 GLN A N 1
ATOM 1653 C CA . GLN A 1 201 ? -1.664 3.034 20.875 1.00 88.00 201 GLN A CA 1
ATOM 1654 C C . GLN A 1 201 ? -1.826 3.051 19.352 1.00 88.00 201 GLN A C 1
ATOM 1656 O O . GLN A 1 201 ? -2.191 2.044 18.744 1.00 88.00 201 GLN A O 1
ATOM 1661 N N . ILE A 1 202 ? -1.523 4.193 18.727 1.00 86.50 202 ILE A N 1
ATOM 1662 C CA . ILE A 1 202 ? -1.425 4.297 17.270 1.00 86.50 202 ILE A CA 1
ATOM 1663 C C . ILE A 1 202 ? 0.020 4.598 16.893 1.00 86.50 202 ILE A C 1
ATOM 1665 O O . ILE A 1 202 ? 0.638 5.516 17.431 1.00 86.50 202 ILE A O 1
ATOM 1669 N N . THR A 1 203 ? 0.571 3.793 15.990 1.00 86.44 203 THR A N 1
ATOM 1670 C CA . THR A 1 203 ? 1.924 3.969 15.455 1.00 86.44 203 THR A CA 1
ATOM 1671 C C . THR A 1 203 ? 1.878 4.029 13.937 1.00 86.44 203 THR A C 1
ATOM 1673 O O . THR A 1 203 ? 1.076 3.343 13.311 1.00 86.44 203 THR A O 1
ATOM 1676 N N . ALA A 1 204 ? 2.718 4.865 13.335 1.00 85.25 204 ALA A N 1
ATOM 1677 C CA . ALA A 1 204 ? 2.805 5.001 11.890 1.00 85.25 204 ALA A CA 1
ATOM 1678 C C . ALA A 1 204 ? 4.079 4.328 11.381 1.00 85.25 204 ALA A C 1
ATOM 1680 O O . ALA A 1 204 ? 5.167 4.528 11.927 1.00 85.25 204 ALA A O 1
ATOM 1681 N N . ARG A 1 205 ? 3.956 3.568 10.296 1.00 85.56 205 ARG A N 1
ATOM 1682 C CA . ARG A 1 205 ? 5.093 3.061 9.531 1.00 85.56 205 ARG A CA 1
ATOM 1683 C C . ARG A 1 205 ? 4.779 3.228 8.051 1.00 85.56 205 ARG A C 1
ATOM 1685 O O . ARG A 1 205 ? 3.875 2.589 7.530 1.00 85.56 205 ARG A O 1
ATOM 1692 N N . ARG A 1 206 ? 5.578 4.050 7.365 1.00 85.25 206 ARG A N 1
ATOM 1693 C CA . ARG A 1 206 ? 5.406 4.361 5.936 1.00 85.25 206 ARG A CA 1
ATOM 1694 C C . ARG A 1 206 ? 4.017 4.939 5.658 1.00 85.25 206 ARG A C 1
ATOM 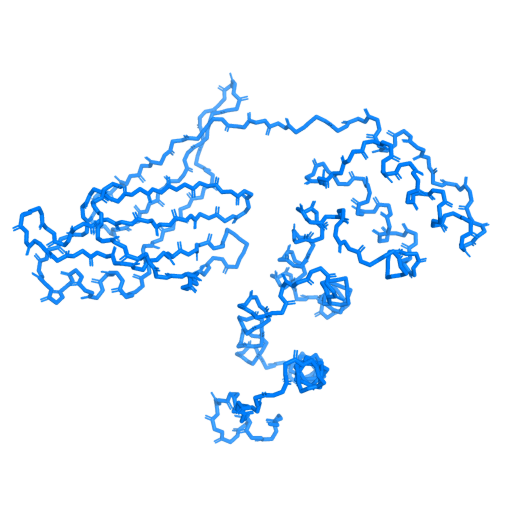1696 O O . ARG A 1 206 ? 3.677 5.972 6.221 1.00 85.25 206 ARG A O 1
ATOM 1703 N N . TYR A 1 207 ? 3.256 4.296 4.783 1.00 88.19 207 TYR A N 1
ATOM 1704 C CA . TYR A 1 207 ? 1.904 4.685 4.410 1.00 88.19 207 TYR A CA 1
ATOM 1705 C C . TYR A 1 207 ? 0.838 3.974 5.254 1.00 88.19 207 TYR A C 1
ATOM 1707 O O . TYR A 1 207 ? -0.343 4.093 4.948 1.00 88.19 207 TYR A O 1
ATOM 1715 N N . ASP A 1 208 ? 1.229 3.253 6.305 1.00 91.69 208 ASP A N 1
ATOM 1716 C CA . ASP A 1 208 ? 0.315 2.521 7.172 1.00 91.69 208 ASP A CA 1
ATOM 1717 C C . ASP A 1 208 ? 0.287 3.097 8.591 1.00 91.69 208 ASP A C 1
ATOM 1719 O O . ASP A 1 208 ? 1.319 3.457 9.170 1.00 91.69 208 ASP A O 1
ATOM 1723 N N . LEU A 1 209 ? -0.907 3.117 9.178 1.00 91.69 209 LEU A N 1
ATOM 1724 C CA . LEU A 1 209 ? -1.120 3.351 10.604 1.00 91.69 209 LEU A CA 1
ATOM 1725 C C . LEU A 1 209 ? -1.545 2.046 11.262 1.00 91.69 209 LEU A C 1
ATOM 1727 O O . LEU A 1 209 ? -2.402 1.339 10.745 1.00 91.69 209 LEU A O 1
ATOM 1731 N N . TYR A 1 210 ? -1.004 1.755 12.432 1.00 91.69 210 TYR A N 1
ATOM 1732 C CA . TYR A 1 210 ? -1.326 0.562 13.194 1.00 91.69 210 TYR A CA 1
ATOM 1733 C C . TYR A 1 210 ? -2.013 0.966 14.481 1.00 91.69 210 TYR A C 1
ATOM 1735 O O . TYR A 1 210 ? -1.459 1.729 15.269 1.00 91.69 210 TYR A O 1
ATOM 1743 N N . LEU A 1 211 ? -3.214 0.438 14.680 1.00 90.75 211 LEU A N 1
ATOM 1744 C CA . LEU A 1 211 ? -3.989 0.565 15.899 1.00 90.75 211 LEU A CA 1
ATOM 1745 C C . LEU A 1 211 ? -3.801 -0.694 16.735 1.00 90.75 211 LEU A C 1
ATOM 1747 O O . LEU A 1 211 ? -4.204 -1.787 16.325 1.00 90.75 211 LEU A O 1
ATOM 1751 N N . CYS A 1 212 ? -3.229 -0.516 17.919 1.00 91.69 212 CYS A N 1
ATOM 1752 C CA . CYS A 1 212 ? -2.900 -1.579 18.855 1.00 91.69 212 CYS A CA 1
ATOM 1753 C C . CYS A 1 212 ? -3.531 -1.299 20.222 1.00 91.69 212 CYS A C 1
ATOM 1755 O O . CYS A 1 212 ? -3.579 -0.156 20.678 1.00 91.69 212 CYS A O 1
ATOM 1757 N N . GLY A 1 213 ? -3.986 -2.356 20.893 1.00 90.81 213 GLY A N 1
ATOM 1758 C CA . GLY A 1 213 ? -4.500 -2.237 22.254 1.00 90.81 213 GLY A CA 1
ATOM 1759 C C . GLY A 1 213 ? -5.823 -1.491 22.371 1.00 90.81 213 GLY A C 1
ATOM 1760 O O . GLY A 1 213 ? -6.595 -1.359 21.414 1.00 90.81 213 GLY A O 1
ATOM 1761 N N . GLY A 1 214 ? -6.075 -1.051 23.595 1.00 90.94 214 GLY A N 1
ATOM 1762 C CA . GLY A 1 214 ? -7.276 -0.368 24.040 1.00 90.94 214 GLY A CA 1
ATOM 1763 C C . GLY A 1 214 ? -8.213 -1.248 24.866 1.00 90.94 214 GLY A C 1
ATOM 1764 O O . GLY A 1 214 ? -8.331 -2.461 24.667 1.00 90.94 214 GLY A O 1
ATOM 1765 N N . GLU A 1 215 ? -8.917 -0.609 25.795 1.00 91.12 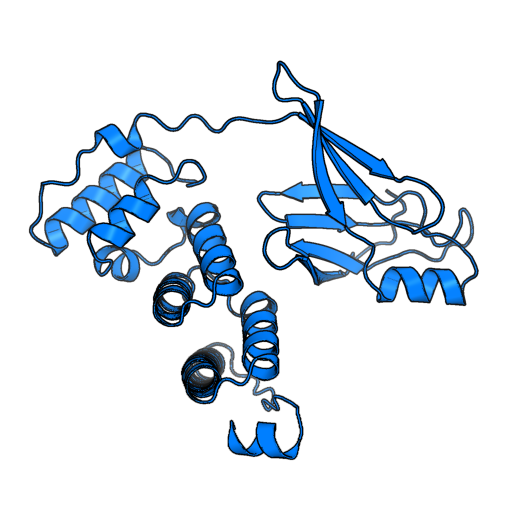215 GLU A N 1
ATOM 1766 C CA . GLU A 1 215 ? -9.952 -1.208 26.639 1.00 91.12 215 GLU A CA 1
ATOM 1767 C C . GLU A 1 215 ? -11.307 -0.549 26.347 1.00 91.12 215 GLU A C 1
ATOM 1769 O O . GLU A 1 215 ? -11.399 0.673 26.252 1.00 91.12 215 GLU A O 1
ATOM 1774 N N . TYR A 1 216 ? -12.366 -1.346 26.197 1.00 88.12 216 TYR A N 1
ATOM 1775 C CA . TYR A 1 216 ? -13.726 -0.846 25.977 1.00 88.12 216 TYR A CA 1
ATOM 1776 C C . TYR A 1 216 ? -14.315 -0.322 27.292 1.00 88.12 216 TYR A C 1
ATOM 1778 O O . TYR A 1 216 ? -14.980 -1.050 28.037 1.00 88.12 216 TYR A O 1
ATOM 1786 N N . GLY A 1 217 ? -14.035 0.950 27.571 1.00 84.75 217 GLY A N 1
ATOM 1787 C CA . GLY A 1 217 ? -14.278 1.669 28.816 1.00 84.75 217 GLY A CA 1
ATOM 1788 C C . GLY A 1 217 ? -13.403 1.170 29.960 1.00 84.75 217 GLY A C 1
ATOM 1789 O O . GLY A 1 217 ? -13.452 -0.011 30.326 1.00 84.75 217 GLY A O 1
ATOM 1790 N N . ILE A 1 218 ? -12.637 2.093 30.541 1.00 83.06 218 ILE A N 1
ATOM 1791 C CA . ILE A 1 218 ? -11.663 1.812 31.601 1.00 83.06 218 ILE A CA 1
ATOM 1792 C C . ILE A 1 218 ? -12.257 0.943 32.724 1.00 83.06 218 ILE A C 1
ATOM 1794 O O . ILE A 1 218 ? -13.317 1.235 33.287 1.00 83.06 218 ILE A O 1
ATOM 1798 N N . GLY A 1 219 ? -11.543 -0.137 33.058 1.00 83.94 219 GLY A N 1
ATOM 1799 C CA . GLY A 1 219 ? -11.894 -1.071 34.132 1.00 83.94 219 GLY A CA 1
ATOM 1800 C C . GLY A 1 219 ? -12.909 -2.154 33.748 1.00 83.94 219 GLY A C 1
ATOM 1801 O O . GLY A 1 219 ? -13.310 -2.940 34.609 1.00 83.94 219 GLY A O 1
ATOM 1802 N N . SER A 1 220 ? -13.335 -2.230 32.483 1.00 86.38 220 SER A N 1
ATOM 1803 C CA . SER A 1 220 ? -14.231 -3.286 31.992 1.00 86.38 220 SER A CA 1
ATOM 1804 C C . SER A 1 220 ? -13.563 -4.654 31.841 1.00 86.38 220 SER A C 1
ATOM 1806 O O . SER A 1 220 ? -14.272 -5.660 31.766 1.00 86.38 220 SER A O 1
ATOM 1808 N N . LYS A 1 221 ? -12.226 -4.695 31.764 1.00 86.12 221 LYS A N 1
ATOM 1809 C CA . LYS A 1 221 ? -11.405 -5.856 31.384 1.00 86.12 221 LYS A CA 1
ATOM 1810 C C . LYS A 1 221 ? -11.738 -6.426 29.999 1.00 86.12 221 LYS A C 1
ATOM 1812 O O . LYS A 1 221 ? -11.417 -7.576 29.709 1.00 86.12 221 LYS A O 1
ATOM 1817 N N . LYS A 1 222 ? -12.403 -5.651 29.136 1.00 88.62 222 LYS A N 1
ATOM 1818 C CA . LYS A 1 222 ? -12.706 -6.036 27.751 1.00 88.62 222 LYS A CA 1
ATOM 1819 C C . LYS A 1 222 ? -11.757 -5.301 26.816 1.00 88.62 222 LYS A C 1
ATOM 1821 O O . LYS A 1 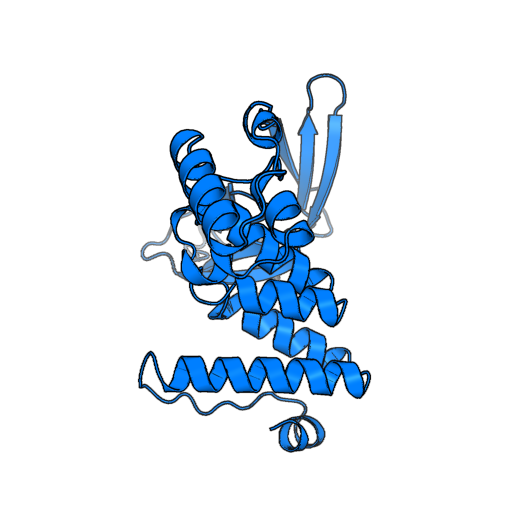222 ? -11.944 -4.117 26.558 1.00 88.62 222 LYS A O 1
ATOM 1826 N N . PHE A 1 223 ? -10.762 -6.006 26.291 1.00 90.00 223 PHE A N 1
ATOM 1827 C CA . PHE A 1 223 ? -9.708 -5.404 25.473 1.00 90.00 223 PHE A CA 1
ATOM 1828 C C . PHE A 1 223 ? -9.926 -5.612 23.976 1.00 90.00 223 PHE A C 1
ATOM 1830 O O . PHE A 1 223 ? -10.435 -6.649 23.535 1.00 90.00 223 PHE A O 1
ATOM 1837 N N . ASN A 1 224 ? -9.481 -4.645 23.178 1.00 89.44 224 ASN A N 1
ATOM 1838 C CA . ASN A 1 224 ? -9.246 -4.870 21.762 1.00 89.44 224 ASN A CA 1
ATOM 1839 C C . ASN A 1 224 ? -7.951 -5.680 21.602 1.00 89.44 224 ASN A C 1
ATOM 1841 O O . ASN A 1 224 ? -6.862 -5.196 21.891 1.00 89.44 224 ASN A O 1
ATOM 1845 N N . LYS A 1 225 ? -8.076 -6.927 21.140 1.00 91.50 225 LYS A N 1
ATOM 1846 C CA . LYS A 1 225 ? -6.929 -7.783 20.801 1.00 91.50 225 LYS A CA 1
ATOM 1847 C C . LYS A 1 225 ? -6.487 -7.635 19.352 1.00 91.50 225 LYS A C 1
ATOM 1849 O O . LYS A 1 225 ? -5.413 -8.101 19.004 1.00 91.50 225 LYS A O 1
ATOM 1854 N N . ASN A 1 226 ? -7.305 -7.033 18.499 1.00 92.12 226 ASN A N 1
ATOM 1855 C CA . ASN A 1 226 ? -7.002 -6.943 17.081 1.00 92.12 226 ASN A CA 1
ATOM 1856 C C . ASN A 1 226 ? -5.994 -5.820 16.841 1.00 92.12 226 ASN A C 1
ATOM 1858 O O . ASN A 1 226 ? -6.179 -4.705 17.333 1.00 92.12 226 ASN A O 1
ATOM 1862 N N . VAL A 1 227 ? -4.968 -6.118 16.052 1.00 92.06 227 VAL A N 1
ATOM 1863 C CA . VAL A 1 227 ? -4.086 -5.116 15.461 1.00 92.06 227 VAL A CA 1
ATOM 1864 C C . VAL A 1 227 ? -4.672 -4.750 14.109 1.00 92.06 227 VAL A C 1
ATOM 1866 O O . VAL A 1 227 ? -4.777 -5.597 13.218 1.00 92.06 227 VAL A O 1
ATOM 1869 N N . TRP A 1 228 ? -5.084 -3.497 13.967 1.00 92.31 228 TRP A N 1
ATOM 1870 C CA . TRP A 1 228 ? -5.652 -3.000 12.721 1.00 92.31 228 TRP A CA 1
ATOM 1871 C C . TRP A 1 228 ? -4.627 -2.149 11.989 1.00 92.31 228 TRP A C 1
ATOM 1873 O O . TRP A 1 228 ? -4.036 -1.258 12.591 1.00 92.31 228 TRP A O 1
ATOM 1883 N N . ARG A 1 229 ? -4.458 -2.394 10.693 1.00 93.12 229 ARG A N 1
ATOM 1884 C CA . ARG A 1 229 ? -3.668 -1.568 9.785 1.00 93.12 229 ARG A CA 1
ATOM 1885 C C . ARG A 1 229 ? -4.607 -0.683 8.973 1.00 93.12 229 ARG A C 1
ATOM 1887 O O . ARG A 1 229 ? -5.515 -1.194 8.324 1.00 93.12 229 ARG A O 1
ATOM 1894 N N . TYR A 1 230 ? -4.419 0.627 9.022 1.00 92.50 230 TYR A N 1
ATOM 1895 C CA . TYR A 1 230 ? -5.074 1.584 8.140 1.00 92.50 230 TYR A CA 1
ATOM 1896 C C . TYR A 1 230 ? -4.100 2.013 7.054 1.00 92.50 230 TYR A C 1
ATOM 1898 O O . TYR A 1 230 ? -3.075 2.628 7.351 1.00 92.50 230 TYR A O 1
ATOM 1906 N N . SER A 1 231 ? -4.442 1.714 5.808 1.00 92.94 231 SER A N 1
ATOM 1907 C CA . SER A 1 231 ? -3.663 2.136 4.649 1.00 92.94 231 SER A CA 1
ATOM 1908 C C . SER A 1 231 ? -4.021 3.571 4.277 1.00 92.94 231 SER A C 1
ATOM 1910 O O . SER A 1 231 ? -5.170 3.877 3.952 1.00 92.94 231 SER A O 1
ATOM 1912 N N . LEU A 1 232 ? -3.039 4.472 4.288 1.00 91.44 232 LEU A N 1
ATOM 1913 C CA . LEU A 1 232 ? -3.219 5.863 3.865 1.00 91.44 232 LEU A CA 1
ATOM 1914 C C . LEU A 1 232 ? -3.459 5.995 2.356 1.00 91.44 232 LEU A C 1
ATOM 1916 O O . LEU A 1 232 ? -3.961 7.038 1.933 1.00 91.44 232 LEU A O 1
ATOM 1920 N N . ILE A 1 233 ? -3.114 4.962 1.578 1.00 93.38 233 ILE A N 1
ATOM 1921 C CA . ILE A 1 233 ? -3.287 4.908 0.121 1.00 93.38 233 ILE A CA 1
ATOM 1922 C C . ILE A 1 233 ? -4.705 4.452 -0.224 1.00 93.38 233 ILE A C 1
ATOM 1924 O O . ILE A 1 233 ? -5.424 5.176 -0.906 1.00 93.38 233 ILE A O 1
ATOM 1928 N N . SER A 1 234 ? -5.136 3.286 0.274 1.00 93.31 234 SER A N 1
ATOM 1929 C CA . SER A 1 234 ? -6.476 2.758 -0.027 1.00 93.31 234 SER A CA 1
ATOM 1930 C C . SER A 1 234 ? -7.575 3.315 0.876 1.00 93.31 234 SER A C 1
ATOM 1932 O O . SER A 1 234 ? -8.752 3.143 0.568 1.00 93.31 234 SER A O 1
ATOM 1934 N N . LYS A 1 235 ? -7.209 3.996 1.973 1.00 91.50 235 LYS A N 1
ATOM 1935 C CA . LYS A 1 235 ? -8.126 4.514 3.005 1.00 91.50 235 LYS A CA 1
ATOM 1936 C C . LYS A 1 235 ? -8.984 3.412 3.641 1.00 91.50 235 LYS A C 1
ATOM 1938 O O . LYS A 1 235 ? -10.122 3.648 4.048 1.00 91.50 235 LYS A O 1
ATOM 1943 N N . LYS A 1 236 ? -8.434 2.196 3.742 1.00 90.81 236 LYS A N 1
ATOM 1944 C CA . LYS A 1 236 ? -9.114 1.006 4.276 1.00 90.81 236 LYS A CA 1
ATOM 1945 C C . LYS A 1 236 ? -8.443 0.478 5.536 1.00 90.81 236 LYS A C 1
ATOM 1947 O O . LYS A 1 236 ? -7.225 0.542 5.693 1.00 90.81 236 LYS A O 1
ATOM 1952 N N . TRP A 1 237 ? -9.268 -0.087 6.417 1.00 91.00 237 TRP A N 1
ATOM 1953 C CA . TRP A 1 237 ? -8.816 -0.865 7.566 1.00 91.00 237 TRP A CA 1
ATOM 1954 C C . TRP A 1 237 ? -8.708 -2.345 7.217 1.00 91.00 237 TRP A C 1
ATOM 1956 O O . TRP A 1 237 ? -9.656 -2.969 6.732 1.00 91.00 237 TRP A O 1
ATOM 1966 N N . ILE A 1 238 ? -7.563 -2.921 7.549 1.00 90.31 238 ILE A N 1
ATOM 1967 C CA . ILE A 1 238 ? -7.242 -4.327 7.358 1.00 90.31 238 ILE A CA 1
ATOM 1968 C C . ILE A 1 238 ? -6.872 -4.907 8.722 1.00 90.31 238 ILE A C 1
ATOM 1970 O O . ILE A 1 238 ? -6.174 -4.283 9.520 1.00 90.31 238 ILE A O 1
ATOM 1974 N N . LEU A 1 239 ? -7.404 -6.089 9.029 1.00 90.62 239 LEU A N 1
ATOM 1975 C CA . LEU A 1 239 ? -6.980 -6.830 10.209 1.00 90.62 239 LEU A CA 1
ATOM 1976 C C . LEU A 1 239 ? -5.594 -7.404 9.915 1.00 90.62 239 LEU A C 1
ATOM 1978 O O . LEU A 1 239 ? -5.478 -8.289 9.072 1.00 90.62 239 LEU A O 1
ATOM 1982 N N . GLU A 1 240 ? -4.576 -6.891 10.595 1.00 90.88 240 GLU A N 1
ATOM 1983 C CA . GLU A 1 240 ? -3.186 -7.291 10.371 1.00 90.88 240 GLU A CA 1
ATOM 1984 C C . GLU A 1 240 ? -2.870 -8.573 11.143 1.00 90.88 240 GLU A C 1
ATOM 1986 O O . GLU A 1 240 ? -2.353 -9.547 10.604 1.00 90.88 240 GLU A O 1
ATOM 1991 N N . THR A 1 241 ? -3.203 -8.582 12.434 1.00 91.88 241 THR A N 1
ATOM 1992 C CA . THR A 1 241 ? -2.973 -9.725 13.320 1.00 91.88 241 THR A CA 1
ATOM 1993 C C . THR A 1 241 ? -3.786 -9.586 14.610 1.00 91.88 241 THR A C 1
ATOM 1995 O O . THR A 1 241 ? -4.527 -8.619 14.807 1.00 91.88 241 THR A O 1
ATOM 1998 N N . VAL A 1 242 ? -3.656 -10.557 15.509 1.00 92.38 242 VAL A N 1
ATOM 1999 C CA . VAL A 1 242 ? -4.254 -10.543 16.846 1.00 92.38 242 VAL A CA 1
ATOM 2000 C C . VAL A 1 242 ? -3.135 -10.590 17.879 1.00 92.38 242 VAL A C 1
ATOM 2002 O O . VAL A 1 242 ? -2.262 -11.454 17.835 1.00 92.38 242 VAL A O 1
ATOM 2005 N N . MET A 1 243 ? -3.159 -9.655 18.824 1.00 89.31 243 MET A N 1
ATOM 2006 C CA . MET A 1 243 ? -2.209 -9.609 19.923 1.00 89.31 243 MET A CA 1
ATOM 2007 C C . MET A 1 243 ? -2.335 -10.864 20.794 1.00 89.31 243 MET A C 1
ATOM 2009 O O . MET A 1 243 ? -3.449 -11.243 21.174 1.00 89.31 243 MET A O 1
ATOM 2013 N N . PRO A 1 244 ? -1.207 -11.471 21.194 1.00 90.44 244 PRO A N 1
ATOM 2014 C CA . PRO A 1 244 ? -1.224 -12.666 22.032 1.00 90.44 244 PRO A CA 1
ATOM 2015 C C . PRO A 1 244 ? -1.683 -12.368 23.465 1.00 90.44 244 PRO A C 1
ATOM 2017 O O . PRO A 1 244 ? -2.169 -13.257 24.160 1.00 90.44 244 PRO A O 1
ATOM 2020 N N . VAL A 1 245 ? -1.525 -11.120 23.919 1.00 89.81 245 VAL A N 1
ATOM 2021 C CA . VAL A 1 245 ? -1.821 -10.690 25.287 1.00 89.81 245 VAL A CA 1
ATOM 2022 C C . VAL A 1 245 ? -2.640 -9.407 25.255 1.00 89.81 245 VAL A C 1
ATOM 2024 O O . VAL A 1 245 ? -2.393 -8.517 24.444 1.00 89.81 245 VAL A O 1
ATOM 2027 N N . GLU A 1 246 ? -3.612 -9.320 26.158 1.00 89.94 246 GLU A N 1
ATOM 2028 C CA . GLU A 1 246 ? -4.433 -8.129 26.362 1.00 89.94 246 GLU A CA 1
ATOM 2029 C C . GLU A 1 246 ? -3.586 -6.982 26.892 1.00 8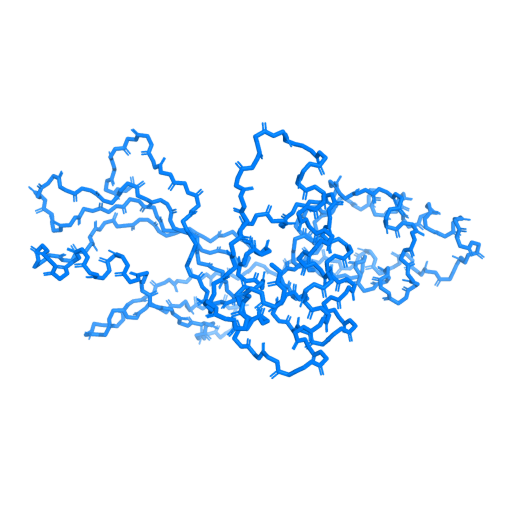9.94 246 GLU A C 1
ATOM 2031 O O . GLU A 1 246 ? -2.862 -7.132 27.879 1.00 89.94 246 GLU A O 1
ATOM 2036 N N . ARG A 1 247 ? -3.691 -5.827 26.240 1.00 85.94 247 ARG A N 1
ATOM 2037 C CA . ARG A 1 247 ? -3.032 -4.606 26.680 1.00 85.94 247 ARG A CA 1
ATOM 2038 C C . ARG A 1 247 ? -3.937 -3.420 26.441 1.00 85.94 247 ARG A C 1
ATOM 2040 O O . ARG A 1 247 ? -4.651 -3.363 25.442 1.00 85.94 247 ARG A O 1
ATOM 2047 N N . ARG A 1 248 ? -3.882 -2.477 27.380 1.00 82.38 248 ARG A N 1
ATOM 2048 C CA . ARG A 1 248 ? -4.424 -1.143 27.158 1.00 82.38 248 ARG A CA 1
ATOM 2049 C C . ARG A 1 248 ? -3.479 -0.400 26.215 1.00 82.38 248 ARG A C 1
ATOM 2051 O O . ARG A 1 248 ? -3.874 -0.177 25.084 1.00 82.38 248 ARG A O 1
ATOM 2058 N N . HIS A 1 249 ? -2.239 -0.178 26.660 1.00 76.88 249 HIS A N 1
ATOM 2059 C CA . HIS A 1 249 ? -1.153 0.452 25.901 1.00 76.88 249 HIS A CA 1
ATOM 2060 C C . HIS A 1 249 ? -0.267 -0.583 25.212 1.00 76.88 249 HIS A C 1
ATOM 2062 O O . HIS A 1 249 ? 0.199 -1.513 25.919 1.00 76.88 249 HIS A O 1
#

Radius of gyration: 21.23 Å; chains: 1; bounding box: 50×52×57 Å

Secondary structure (DSSP, 8-state):
-HHHHHHHSS--------TTHHHHHHHHHHHHHHHHHHHTT-HHHHHHHHHHHHHHT-STTTHHHHHHHHHHTT-HHHHHHHHHHHHHTGGGS-HHHHHTS-HHHHHHHHT-TT----HHHHHHHHHHHHHHHT-----THHHHT----PPEEEEEE-SSS-EEEEEEE-SS-EEEEEEEEPPHHHHHHHHHHT--EES-EEEEETTEEEEE--EESTTS--B--EEEEEETTT--EEEEEE-SS----

InterPro domains:
  IPR015915 Kelch-type beta-propeller [SSF117281] (171-248)

pLDDT: mean 85.83, std 12.08, range [40.06, 97.94]

Organism: NCBI:txid300111

Sequence (249 aa):
DFIDWIHHDKIIFTSATSYNIEEIRSLDRLLILLELSVLFATDKLIEDITDRLERHFMSPKYVIDIWLLAQELNINVLRDLSLAVCLDRFDELPLDSICELSKKHFIRLIGNINLRATESHLLDITREWMNHHHDFTVFLDIIENKKAKILQGVMSCENINGEQYIHCWDGNDFFELTSFKYSTNVVEKSHVTGKPLEGVQITARRYDLYLCGGEYGIGSKKFNKNVWRYSLISKKWILETVMPVERRH

Foldseek 3Di:
DLVVCVVPVDDDDDDDDDPDPVVVVVVVVLLVQCVVCLVVVPVSSVVVSLVVCLFRVLDLACLLVQLVSCVVSVVQLSNVSSLLSCQVPVVVHDLVSLLPDDPVVNLVNLLDLSHDDDLVVSVVSVVSSCVSVVNPPPDSVSNVPHDDQDWDWDKDDDPDQQKIWIWTDRPPDIGTPDIAHDDPVQVVVLVVLVFHFALWDWDDDRQKIWIAKTDRHPPPPRMDQWIWIQGNSSRDIDGPDGHPDHDSD